Protein AF-A0A4R2PU86-F1 (afdb_monomer)

Secondary structure (DSSP, 8-state):
----------PPP--TT----SS-TTS-TTTS-----TTT-TTTEEEEEEPP-SS-------GGGEEEEEE-SS-EEEEETTS-EEEEE---TTS-EEEE--SSTTHHHHHHHHHHHHHHHHS---PPPSS-HHHHHHHHHHHHHHHHHHTT--HHHHHHHHH-HHHHHTS-GGG-HHHHHHHHHHHHHHHIIIIIHHHHHTT-------

Foldseek 3Di:
DDDDDDDDPDDDDDDPDDPPQVWDPPDDPLLTPHDDDCVLQLLQEWEKEFDPPPVDDAFFQDPQQFDDWDDPPQKIWTQGNLRRIYIYPPPDRGGGMDTDQDPDPLRVSNVNSVVQVCCCRPVVDRDDDLDDPVLVVLLVLLQVLQVCVVVVDDLLNSLCVVPNNVVCVPDDVVPDPSSVVSVVSPVVNVCCVPPQVSCVSSSHRSDPPD

pLDDT: mean 84.49, std 18.79, range [25.47, 98.31]

Radius of gyration: 22.15 Å; Cα contacts (8 Å, |Δi|>4): 254; chains: 1; bounding box: 46×65×61 Å

Structure (mmCIF, N/CA/C/O backbone):
data_AF-A0A4R2PU86-F1
#
_entry.id   AF-A0A4R2PU86-F1
#
loop_
_atom_site.group_PDB
_atom_site.id
_atom_site.type_symbol
_atom_site.label_atom_id
_atom_site.label_alt_id
_atom_site.label_comp_id
_atom_site.label_asym_id
_atom_site.label_entity_id
_atom_si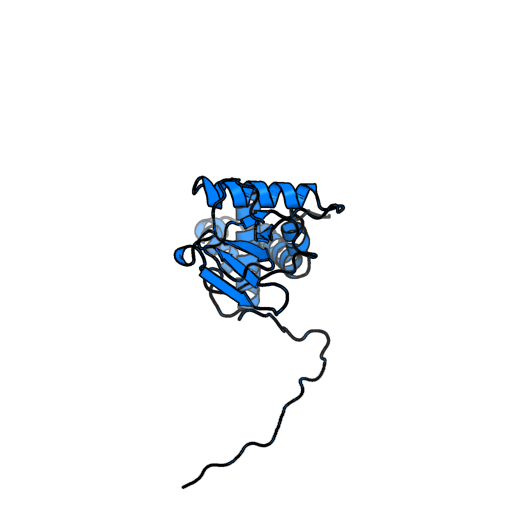te.label_seq_id
_atom_site.pdbx_PDB_ins_code
_atom_site.Cartn_x
_atom_site.Cartn_y
_atom_site.Cartn_z
_atom_site.occupancy
_atom_site.B_iso_or_equiv
_atom_site.auth_seq_id
_atom_site.auth_comp_id
_atom_site.auth_asym_id
_atom_site.auth_atom_id
_atom_site.pdbx_PDB_model_num
ATOM 1 N N . MET A 1 1 ? -4.286 -53.695 -4.024 1.00 26.39 1 MET A N 1
ATOM 2 C CA . MET A 1 1 ? -3.624 -52.405 -3.742 1.00 26.39 1 MET A CA 1
ATOM 3 C C . MET A 1 1 ? -3.764 -51.548 -5.002 1.00 26.39 1 MET A C 1
ATOM 5 O O . MET A 1 1 ? -3.347 -52.026 -6.050 1.00 26.39 1 MET A O 1
ATOM 9 N N . PRO A 1 2 ? -4.502 -50.423 -4.945 1.00 38.72 2 PRO A N 1
ATOM 10 C CA . PRO A 1 2 ? -4.926 -49.594 -6.095 1.00 38.72 2 PRO A CA 1
ATOM 11 C C . PRO A 1 2 ? -3.861 -48.471 -6.343 1.00 38.72 2 PRO A C 1
ATOM 13 O O . PRO A 1 2 ? -2.814 -48.600 -5.704 1.00 38.72 2 PRO A O 1
ATOM 16 N N . PRO A 1 3 ? -3.998 -47.413 -7.199 1.00 39.19 3 PRO A N 1
ATOM 17 C CA . PRO A 1 3 ? -5.175 -46.556 -7.476 1.00 39.19 3 PRO A CA 1
ATOM 18 C C . PRO A 1 3 ? -5.509 -46.344 -8.977 1.00 39.19 3 PRO A C 1
ATOM 20 O O . PRO A 1 3 ? -4.653 -46.375 -9.851 1.00 39.19 3 PRO A O 1
ATOM 23 N N . PHE A 1 4 ? -6.793 -46.301 -9.350 1.00 25.47 4 PHE A N 1
ATOM 24 C CA . PHE A 1 4 ? -7.668 -45.110 -9.405 1.00 25.47 4 PHE A CA 1
ATOM 25 C C . PHE A 1 4 ? -7.142 -43.967 -10.292 1.00 25.47 4 PHE A C 1
ATOM 27 O O . PHE A 1 4 ? -6.313 -43.164 -9.880 1.00 25.47 4 PHE A O 1
ATOM 34 N N . ARG A 1 5 ? -7.715 -43.859 -11.501 1.00 31.03 5 ARG A N 1
ATOM 35 C CA . ARG A 1 5 ? -7.711 -42.643 -12.327 1.00 31.03 5 ARG A CA 1
ATOM 36 C C . ARG A 1 5 ? -8.907 -41.767 -11.927 1.00 31.03 5 ARG A C 1
ATOM 38 O O . ARG A 1 5 ? -10.031 -42.262 -12.017 1.00 31.03 5 ARG A O 1
ATOM 45 N N . PRO A 1 6 ? -8.728 -40.487 -11.564 1.00 30.39 6 PRO A N 1
ATOM 46 C CA . PRO A 1 6 ? -9.837 -39.554 -11.502 1.00 30.39 6 PRO A CA 1
ATOM 47 C C . PRO A 1 6 ? -10.090 -38.961 -12.892 1.00 30.39 6 PRO A C 1
ATOM 49 O O . PRO A 1 6 ? -9.309 -38.172 -13.418 1.00 30.39 6 PRO A O 1
ATOM 52 N N . CYS A 1 7 ? -11.220 -39.351 -13.474 1.00 25.69 7 CYS A N 1
ATOM 53 C CA . CYS A 1 7 ? -11.964 -38.516 -14.402 1.00 25.69 7 CYS A CA 1
ATOM 54 C C . CYS A 1 7 ? -12.736 -37.495 -13.559 1.00 25.69 7 CYS A C 1
ATOM 56 O O . CYS A 1 7 ? -13.499 -37.915 -12.696 1.00 25.69 7 CYS A O 1
ATOM 58 N N . CYS A 1 8 ? -12.491 -36.200 -13.774 1.00 26.38 8 CYS A N 1
ATOM 59 C CA . CYS A 1 8 ? -13.4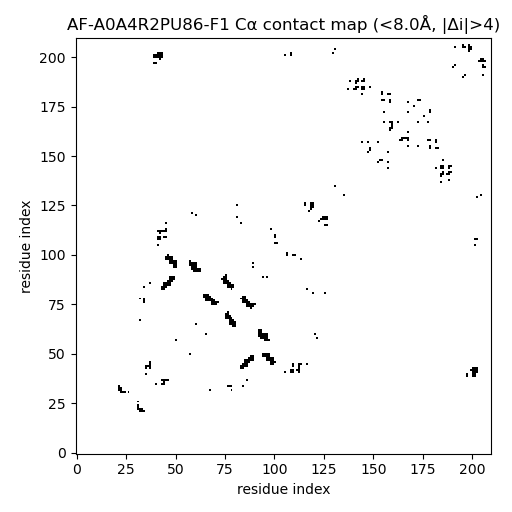38 -35.086 -13.618 1.00 26.38 8 CYS A CA 1
ATOM 60 C C . CYS A 1 8 ? -12.669 -33.766 -13.768 1.00 26.38 8 CYS A C 1
ATOM 62 O O . CYS A 1 8 ? -12.147 -33.213 -12.804 1.00 26.38 8 CYS A O 1
ATOM 64 N N . VAL A 1 9 ? -12.617 -33.244 -14.995 1.00 36.03 9 VAL A N 1
ATOM 65 C CA . VAL A 1 9 ? -12.294 -31.834 -15.236 1.00 36.03 9 VAL A CA 1
ATOM 66 C C . VAL A 1 9 ? -13.474 -31.020 -14.708 1.00 36.03 9 VAL A C 1
ATOM 68 O O . VAL A 1 9 ? -14.500 -30.879 -15.375 1.00 36.03 9 VAL A O 1
ATOM 71 N N . ALA A 1 10 ? -13.364 -30.529 -13.476 1.00 30.92 10 ALA A N 1
ATOM 72 C CA . ALA A 1 10 ? -14.328 -29.595 -12.922 1.00 30.92 10 ALA A CA 1
ATOM 73 C C . ALA A 1 10 ? -14.143 -28.235 -13.612 1.00 30.92 10 ALA A C 1
ATOM 75 O O . ALA A 1 10 ? -13.219 -27.487 -13.309 1.00 30.92 10 ALA A O 1
ATOM 76 N N . ARG A 1 11 ? -15.028 -27.908 -14.560 1.00 34.09 11 ARG A N 1
ATOM 77 C CA . ARG A 1 11 ? -15.235 -26.517 -14.986 1.00 34.09 11 ARG A CA 1
ATOM 78 C C . ARG A 1 11 ? -15.792 -25.735 -13.790 1.00 34.09 11 ARG A C 1
ATOM 80 O O . ARG A 1 11 ? -16.859 -26.120 -13.300 1.00 34.09 11 ARG A O 1
ATOM 87 N N . PRO A 1 12 ? -15.167 -24.634 -13.340 1.00 33.38 12 PRO A N 1
ATOM 88 C CA . PRO A 1 12 ? -15.784 -23.803 -12.325 1.00 33.38 12 PRO A CA 1
ATOM 89 C C . PRO A 1 12 ? -17.014 -23.105 -12.915 1.00 33.38 12 PRO A C 1
ATOM 91 O O . PRO A 1 12 ? -16.965 -22.454 -13.962 1.00 33.38 12 PRO A O 1
ATOM 94 N N . ARG A 1 13 ? -18.149 -23.283 -12.235 1.00 32.84 13 ARG A N 1
ATOM 95 C CA . ARG A 1 13 ? -19.388 -22.543 -12.480 1.00 32.84 13 ARG A CA 1
ATOM 96 C C . ARG A 1 13 ? -19.152 -21.067 -12.160 1.00 32.84 13 ARG A C 1
ATOM 98 O O . ARG A 1 13 ? -18.666 -20.742 -11.083 1.00 32.84 13 ARG A O 1
ATOM 105 N N . ARG A 1 14 ? -19.566 -20.182 -13.072 1.00 35.69 14 ARG A N 1
ATOM 106 C CA . ARG A 1 14 ? -19.619 -18.732 -12.841 1.00 35.69 14 ARG A CA 1
ATOM 107 C C . ARG A 1 14 ? -20.603 -18.426 -11.712 1.00 35.69 14 ARG A C 1
ATOM 109 O O . ARG A 1 14 ? -21.809 -18.381 -11.937 1.00 35.69 14 ARG A O 1
ATOM 116 N N . VAL A 1 15 ? -20.076 -18.191 -10.518 1.00 31.48 15 VAL A N 1
ATOM 117 C CA . VAL A 1 15 ? -20.763 -17.454 -9.459 1.00 31.48 15 VAL A CA 1
ATOM 118 C C . VAL A 1 15 ? -20.226 -16.028 -9.525 1.00 31.48 15 VAL A C 1
ATOM 120 O O . VAL A 1 15 ? -19.030 -15.800 -9.360 1.00 31.48 15 VAL A O 1
ATOM 123 N N . LEU A 1 16 ? -21.099 -15.062 -9.818 1.00 39.09 16 LEU A N 1
ATOM 124 C CA . LEU A 1 16 ? -20.804 -13.644 -9.617 1.00 39.09 16 LEU A CA 1
ATOM 125 C C . LEU A 1 16 ? -20.488 -13.451 -8.126 1.00 39.09 16 LEU A C 1
ATOM 127 O O . LEU A 1 16 ? -21.395 -13.497 -7.300 1.00 39.09 16 LEU A O 1
ATOM 131 N N . GLY A 1 17 ? -19.201 -13.310 -7.794 1.00 38.22 17 GLY A N 1
ATOM 132 C CA . GLY A 1 17 ? -18.707 -13.219 -6.415 1.00 38.22 17 GLY A CA 1
ATOM 133 C C . GLY A 1 17 ? -17.806 -14.370 -5.944 1.00 38.22 17 GLY A C 1
ATOM 134 O O . GLY A 1 17 ? -17.640 -14.530 -4.740 1.00 38.22 17 GLY A O 1
ATOM 135 N N . GLY A 1 18 ? -17.235 -15.175 -6.848 1.00 31.81 18 GLY A N 1
ATOM 136 C CA . GLY A 1 18 ? -16.141 -16.096 -6.518 1.00 31.81 18 GLY A CA 1
ATOM 137 C C . GLY A 1 18 ? -14.810 -15.350 -6.405 1.00 31.81 18 GLY A C 1
ATOM 138 O O . GLY A 1 18 ? -14.414 -14.652 -7.335 1.00 31.81 18 GLY A O 1
ATOM 139 N N . CYS A 1 19 ? -14.148 -15.462 -5.256 1.00 40.28 19 CYS A N 1
ATOM 140 C CA . CYS A 1 19 ? -12.813 -14.935 -4.997 1.00 40.28 19 CYS A CA 1
ATOM 141 C C . CYS A 1 19 ? -11.750 -15.660 -5.839 1.00 40.28 19 CYS A C 1
ATOM 143 O O . CYS A 1 19 ? -10.979 -16.448 -5.304 1.00 40.28 19 CYS A O 1
ATOM 145 N N . ASP A 1 20 ? -11.673 -15.368 -7.135 1.00 40.38 20 ASP A N 1
ATOM 146 C CA . ASP A 1 20 ? -10.484 -15.667 -7.934 1.00 40.38 20 ASP A CA 1
ATOM 147 C C . ASP A 1 20 ? -9.448 -14.567 -7.652 1.00 40.38 20 ASP A C 1
ATOM 149 O O . ASP A 1 20 ? -9.150 -13.724 -8.500 1.00 40.38 20 ASP A O 1
ATOM 153 N N . PHE A 1 21 ? -8.958 -14.499 -6.408 1.00 50.69 21 PHE A N 1
ATOM 154 C CA . PHE A 1 21 ? -7.768 -13.703 -6.140 1.00 50.69 21 PHE A CA 1
ATOM 155 C C . PHE A 1 21 ? -6.578 -14.476 -6.712 1.00 50.69 21 PHE A C 1
ATOM 157 O O . PHE A 1 21 ? -6.385 -15.635 -6.348 1.00 50.69 21 PHE A O 1
ATOM 164 N N . PRO A 1 22 ? -5.759 -13.865 -7.582 1.00 65.75 22 PRO A N 1
ATOM 165 C CA . PRO A 1 22 ? -4.546 -14.510 -8.080 1.00 65.75 22 PRO A CA 1
ATOM 166 C C . PRO A 1 22 ? -3.517 -14.784 -6.964 1.00 65.75 22 PRO A C 1
ATOM 168 O O . PRO A 1 22 ? -2.553 -15.505 -7.199 1.00 65.75 22 PRO A O 1
ATOM 171 N N . ALA A 1 23 ? -3.728 -14.239 -5.759 1.00 76.94 23 ALA A N 1
ATOM 172 C CA . ALA A 1 23 ? -2.911 -14.449 -4.570 1.00 76.94 23 ALA A CA 1
ATOM 173 C C . ALA A 1 23 ? -3.748 -15.042 -3.424 1.00 76.94 23 ALA A C 1
ATOM 175 O O . ALA A 1 23 ? -4.894 -14.638 -3.220 1.00 76.94 23 ALA A O 1
ATOM 176 N N . ASP A 1 24 ? -3.158 -15.966 -2.661 1.00 82.25 24 ASP A N 1
ATOM 177 C CA . ASP A 1 24 ? -3.782 -16.559 -1.475 1.00 82.25 24 ASP A CA 1
ATOM 178 C C . ASP A 1 24 ? -3.939 -15.500 -0.362 1.00 82.25 24 ASP A C 1
ATOM 180 O O . ASP A 1 24 ? -2.932 -14.991 0.140 1.00 82.25 24 ASP A O 1
ATOM 184 N N . PRO A 1 25 ? -5.176 -15.153 0.052 1.00 81.31 25 PRO A N 1
ATOM 185 C CA . PRO A 1 25 ? -5.409 -14.168 1.106 1.00 81.31 25 PRO A CA 1
ATOM 186 C C . PRO A 1 25 ? -4.997 -14.658 2.504 1.00 81.31 25 PRO A C 1
ATOM 188 O O . PRO A 1 25 ? -4.982 -13.858 3.437 1.00 81.31 25 PRO A O 1
ATOM 191 N N . GLY A 1 26 ? -4.697 -15.950 2.671 1.00 83.38 26 GLY A N 1
ATOM 192 C CA . GLY A 1 26 ? -4.162 -16.517 3.908 1.00 83.38 26 GLY A CA 1
ATOM 193 C C . GLY A 1 26 ? -2.674 -16.232 4.126 1.00 83.38 26 GLY A C 1
ATOM 194 O O . GLY A 1 26 ? -2.184 -16.415 5.241 1.00 83.38 26 GLY A O 1
ATOM 195 N N . LEU A 1 27 ? -1.954 -15.772 3.097 1.00 85.75 27 LEU A N 1
ATOM 196 C CA . LEU A 1 27 ? -0.543 -15.420 3.215 1.00 85.75 27 LEU A CA 1
ATOM 197 C C . LEU A 1 27 ? -0.359 -14.035 3.854 1.00 85.75 27 LEU A C 1
ATOM 199 O O . LEU A 1 27 ? -1.142 -13.114 3.595 1.00 85.75 27 LEU A O 1
ATOM 203 N N . PRO A 1 28 ? 0.707 -13.837 4.651 1.00 82.94 28 PRO A N 1
ATOM 204 C CA . PRO A 1 28 ? 1.106 -12.507 5.083 1.00 82.94 28 PRO A CA 1
ATOM 205 C C . PRO A 1 28 ? 1.314 -11.577 3.883 1.00 82.94 28 PRO A C 1
ATOM 207 O O . PRO A 1 28 ? 1.878 -11.969 2.865 1.00 82.94 28 PRO A O 1
ATOM 210 N N . ALA A 1 29 ? 0.909 -10.313 4.023 1.00 79.94 29 ALA A N 1
ATOM 211 C CA . ALA A 1 29 ? 1.010 -9.327 2.944 1.00 79.94 29 ALA A CA 1
ATOM 212 C C . ALA A 1 29 ? 2.408 -9.194 2.289 1.00 79.94 29 ALA A C 1
ATOM 214 O O . ALA A 1 29 ? 2.440 -8.952 1.085 1.00 79.94 29 ALA A O 1
ATOM 215 N N . PRO A 1 30 ? 3.547 -9.330 3.008 1.00 76.62 30 PRO A N 1
ATOM 216 C CA . PRO A 1 30 ? 4.873 -9.304 2.382 1.00 76.62 30 PRO A CA 1
ATOM 217 C C . PRO A 1 30 ? 5.175 -10.493 1.462 1.00 76.62 30 PRO A C 1
ATOM 219 O O . PRO A 1 30 ? 5.998 -10.342 0.562 1.00 76.62 30 PRO A O 1
ATOM 222 N N . ASP A 1 31 ? 4.518 -11.632 1.697 1.00 82.56 31 ASP A N 1
ATOM 223 C CA . ASP A 1 31 ? 4.779 -12.912 1.028 1.00 82.56 31 ASP A CA 1
ATOM 224 C C . ASP A 1 31 ? 3.721 -13.239 -0.039 1.00 82.56 31 ASP A C 1
ATOM 226 O O . ASP A 1 31 ? 3.902 -14.138 -0.861 1.00 82.56 31 ASP A O 1
ATOM 230 N N . ALA A 1 32 ? 2.587 -12.533 -0.013 1.00 85.75 32 ALA A N 1
ATOM 231 C CA . ALA A 1 32 ? 1.502 -12.715 -0.962 1.00 85.75 32 ALA A CA 1
ATOM 232 C C . ALA A 1 32 ? 1.872 -12.100 -2.331 1.00 85.75 32 ALA A C 1
ATOM 234 O O . ALA A 1 32 ? 2.052 -10.880 -2.416 1.00 85.75 32 ALA A O 1
ATOM 235 N N . PRO A 1 33 ? 1.912 -12.887 -3.426 1.00 86.75 33 PRO A N 1
ATOM 236 C CA . PRO A 1 33 ? 2.283 -12.399 -4.756 1.00 86.75 33 PRO A CA 1
ATOM 237 C C . PRO A 1 33 ? 1.125 -11.623 -5.409 1.00 86.75 33 PRO A C 1
ATOM 239 O O . PRO A 1 33 ? 0.421 -12.121 -6.290 1.00 86.75 33 PRO A O 1
ATOM 242 N N . VAL A 1 34 ? 0.882 -10.396 -4.945 1.00 88.25 34 VAL A N 1
ATOM 243 C CA . VAL A 1 34 ? -0.237 -9.554 -5.393 1.00 88.25 34 VAL A CA 1
ATOM 244 C C . VAL A 1 34 ? 0.183 -8.667 -6.564 1.00 88.25 34 VAL A C 1
ATOM 246 O O . VAL A 1 34 ? 0.931 -7.703 -6.401 1.00 88.25 34 VAL A O 1
ATOM 249 N N . PHE A 1 35 ? -0.393 -8.936 -7.734 1.00 90.69 35 PHE A N 1
ATOM 250 C CA . PHE A 1 35 ? -0.222 -8.130 -8.942 1.00 90.69 35 PHE A CA 1
ATOM 251 C C . PHE A 1 35 ? -1.512 -7.395 -9.314 1.00 90.69 35 PHE A C 1
ATOM 253 O O . PHE A 1 35 ? -2.618 -7.889 -9.087 1.00 90.69 35 PHE A O 1
ATOM 260 N N . TRP A 1 36 ? -1.373 -6.208 -9.911 1.00 91.75 36 TRP A N 1
ATOM 261 C CA . TRP A 1 36 ? -2.500 -5.378 -10.340 1.00 91.75 36 TRP A CA 1
ATOM 262 C C . TRP A 1 36 ? -2.493 -5.154 -11.848 1.00 91.75 36 TRP A C 1
ATOM 264 O O . TRP A 1 36 ? -1.443 -4.991 -12.464 1.00 91.75 36 TRP A O 1
ATOM 274 N N . ASN A 1 37 ? -3.686 -5.060 -12.438 1.00 91.38 37 ASN A N 1
ATOM 275 C CA . ASN A 1 37 ? -3.831 -4.640 -13.828 1.00 91.38 37 ASN A CA 1
ATOM 276 C C . ASN A 1 37 ? -3.370 -3.168 -13.983 1.00 91.38 37 ASN A C 1
ATOM 278 O O . ASN A 1 37 ? -3.927 -2.300 -13.299 1.00 91.38 37 ASN A O 1
ATOM 282 N N . PRO A 1 38 ? -2.431 -2.840 -14.898 1.00 92.62 38 PRO A N 1
ATOM 283 C CA . PRO A 1 38 ? -1.927 -1.474 -15.079 1.00 92.62 38 PRO A CA 1
ATOM 284 C C . PRO A 1 38 ? -2.995 -0.455 -15.512 1.00 92.62 38 PRO A C 1
ATOM 286 O O . PRO A 1 38 ? -2.797 0.756 -15.363 1.00 92.62 38 PRO A O 1
ATOM 289 N N . ALA A 1 39 ? -4.123 -0.920 -16.059 1.00 91.44 39 ALA A N 1
ATOM 290 C CA . ALA A 1 39 ? -5.272 -0.082 -16.392 1.00 91.44 39 ALA A CA 1
ATOM 291 C C . ALA A 1 39 ? -6.056 0.371 -15.146 1.00 91.44 39 ALA A C 1
ATOM 293 O O . ALA A 1 39 ? -6.568 1.489 -15.117 1.00 91.44 39 ALA A O 1
ATOM 294 N N . GLU A 1 40 ? -6.110 -0.470 -14.110 1.00 92.38 40 GLU A N 1
ATOM 295 C CA . GLU A 1 40 ? -6.857 -0.224 -12.868 1.00 92.38 40 GLU A CA 1
ATOM 296 C C . GLU A 1 40 ? -5.983 0.381 -11.759 1.00 92.38 40 GLU A C 1
ATOM 298 O O . GLU A 1 40 ? -6.502 0.969 -10.809 1.00 92.38 40 GLU A O 1
ATOM 303 N N . ALA A 1 41 ? -4.656 0.255 -11.876 1.00 94.94 41 ALA A N 1
ATOM 304 C CA . ALA A 1 41 ? -3.699 0.680 -10.859 1.00 94.94 41 ALA A CA 1
ATOM 305 C C . ALA A 1 41 ? -2.604 1.631 -11.380 1.00 94.94 41 ALA A C 1
ATOM 307 O O . ALA A 1 41 ? -1.412 1.350 -11.225 1.00 94.94 41 ALA A O 1
ATOM 308 N N . PRO A 1 42 ? -2.978 2.781 -11.974 1.00 95.12 42 PRO A N 1
ATOM 309 C CA . PRO A 1 42 ? -2.029 3.685 -12.619 1.00 95.12 42 PRO A CA 1
ATOM 310 C C . PRO A 1 42 ? -1.017 4.336 -11.666 1.00 95.12 42 PRO A C 1
ATOM 312 O O . PRO A 1 42 ? 0.027 4.777 -12.130 1.00 95.12 42 PRO A O 1
ATOM 315 N N . ALA A 1 43 ? -1.298 4.412 -10.361 1.00 94.12 43 ALA A N 1
ATOM 316 C CA . ALA A 1 43 ? -0.365 4.959 -9.372 1.00 94.12 43 ALA A CA 1
ATOM 317 C C . ALA A 1 43 ? 0.489 3.893 -8.666 1.00 94.12 43 ALA A C 1
ATOM 319 O O . ALA A 1 43 ? 1.362 4.247 -7.867 1.00 94.12 43 ALA A O 1
ATOM 320 N N . ALA A 1 44 ? 0.210 2.609 -8.908 1.00 92.75 44 ALA A N 1
ATOM 321 C CA . ALA A 1 44 ? 0.876 1.498 -8.232 1.00 92.75 44 ALA A CA 1
ATOM 322 C C . ALA A 1 44 ? 1.746 0.661 -9.175 1.00 92.75 44 ALA A C 1
ATOM 324 O O . ALA A 1 44 ? 2.791 0.190 -8.742 1.00 92.75 44 ALA A O 1
ATOM 325 N N . VAL A 1 45 ? 1.334 0.489 -10.438 1.00 95.25 45 VAL A N 1
ATOM 326 C CA . VAL A 1 45 ? 2.061 -0.324 -11.422 1.00 95.25 45 VAL A CA 1
ATOM 327 C C . VAL A 1 45 ? 2.747 0.571 -12.441 1.00 95.25 45 VAL A C 1
ATOM 329 O O . VAL A 1 45 ? 2.096 1.370 -13.119 1.00 95.25 45 VAL A O 1
ATOM 332 N N . VAL A 1 46 ? 4.061 0.408 -12.566 1.00 96.19 46 VAL A N 1
ATOM 333 C CA . VAL A 1 46 ? 4.885 1.127 -13.538 1.00 96.19 46 VAL A CA 1
ATOM 334 C C . VAL A 1 46 ? 5.131 0.238 -14.750 1.00 96.19 46 VAL A C 1
ATOM 336 O O . VAL A 1 46 ? 5.514 -0.922 -14.617 1.00 96.19 46 VAL A O 1
ATOM 339 N N . LEU A 1 47 ? 4.892 0.776 -15.945 1.00 96.12 47 LEU A N 1
ATOM 340 C CA . LEU A 1 47 ? 5.137 0.037 -17.177 1.00 96.12 47 LEU A CA 1
ATOM 341 C C . LEU A 1 47 ? 6.601 0.164 -17.593 1.00 96.12 47 LEU A C 1
ATOM 343 O O . LEU A 1 47 ? 7.171 1.256 -17.555 1.00 96.12 47 LEU A O 1
ATOM 347 N N . VAL A 1 48 ? 7.184 -0.950 -18.020 1.00 95.31 48 VAL A N 1
ATOM 348 C CA . VAL A 1 48 ? 8.569 -1.032 -18.493 1.00 95.31 48 VAL A CA 1
ATOM 349 C C 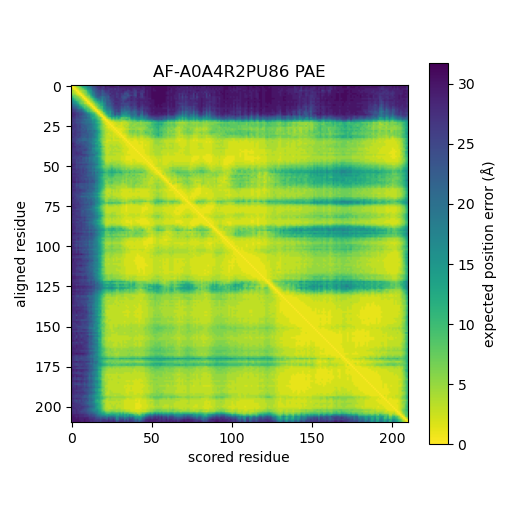. VAL A 1 48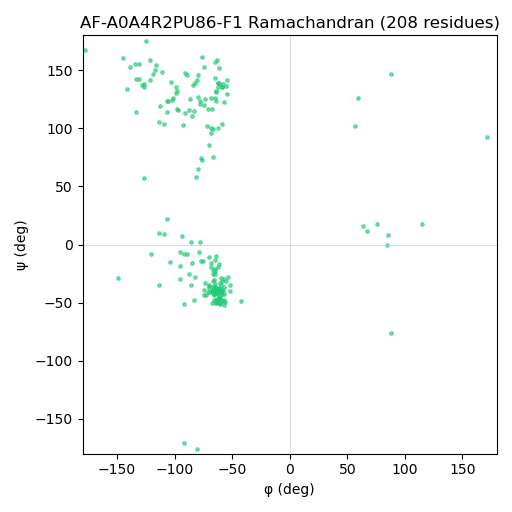 ? 8.644 -1.766 -19.828 1.00 95.31 48 VAL A C 1
ATOM 351 O O . VAL A 1 48 ? 7.778 -2.576 -20.162 1.00 95.31 48 VAL A O 1
ATOM 354 N N . ALA A 1 49 ? 9.686 -1.493 -20.601 1.00 93.50 49 ALA A N 1
ATOM 355 C CA . ALA A 1 49 ? 10.017 -2.246 -21.804 1.00 93.50 49 ALA A CA 1
ATOM 356 C C . ALA A 1 49 ? 11.52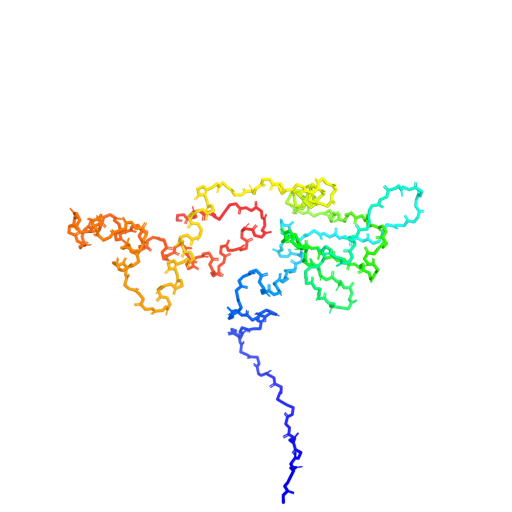7 -2.352 -21.977 1.00 93.50 49 ALA A C 1
ATOM 358 O O . ALA A 1 49 ? 12.275 -1.553 -21.413 1.00 93.50 49 ALA A O 1
ATOM 359 N N . ALA A 1 50 ? 11.949 -3.328 -22.781 1.00 90.94 50 ALA A N 1
ATOM 360 C CA . ALA A 1 50 ? 13.316 -3.395 -23.274 1.00 90.94 50 ALA A CA 1
ATOM 361 C C . ALA A 1 50 ? 13.673 -2.074 -23.965 1.00 90.94 50 ALA A C 1
ATOM 363 O O . ALA A 1 50 ? 12.917 -1.591 -24.816 1.00 90.94 50 ALA A O 1
ATOM 364 N N . LEU A 1 51 ? 14.808 -1.493 -23.597 1.00 91.31 51 LEU A N 1
ATOM 365 C CA . LEU A 1 51 ? 15.330 -0.327 -24.284 1.00 91.31 51 LEU A CA 1
ATOM 366 C C . LEU A 1 51 ? 16.020 -0.801 -25.575 1.00 91.31 51 LEU A C 1
ATOM 368 O O . LEU A 1 51 ? 16.871 -1.689 -25.507 1.00 91.31 51 LEU A O 1
ATOM 372 N N . PRO A 1 52 ? 15.669 -0.255 -26.754 1.00 88.38 52 PRO A N 1
ATOM 373 C CA . PRO A 1 52 ? 16.423 -0.538 -27.968 1.00 88.38 52 PRO A CA 1
ATOM 374 C C . PRO A 1 52 ? 17.860 -0.018 -27.839 1.00 88.38 52 PRO A C 1
ATOM 376 O O . PRO A 1 52 ? 18.127 0.892 -27.053 1.00 88.38 52 PRO A O 1
ATOM 379 N N . ASP A 1 53 ? 18.779 -0.561 -28.639 1.00 87.50 53 ASP A N 1
ATOM 380 C CA . ASP A 1 53 ? 20.146 -0.045 -28.684 1.00 87.50 53 ASP A CA 1
ATOM 381 C C . ASP A 1 53 ? 20.163 1.350 -29.320 1.00 87.50 53 ASP A C 1
ATOM 383 O O . ASP A 1 53 ? 20.072 1.523 -30.537 1.00 87.50 53 ASP A O 1
ATOM 387 N N . THR A 1 54 ? 20.225 2.360 -28.460 1.00 87.00 54 THR A N 1
ATOM 388 C CA . THR A 1 54 ? 20.336 3.771 -28.835 1.00 87.00 54 THR A CA 1
ATOM 389 C C . THR A 1 54 ? 21.678 4.368 -28.410 1.00 87.00 54 THR A C 1
ATOM 391 O O . THR A 1 54 ? 21.817 5.590 -28.404 1.00 87.00 54 THR A O 1
ATOM 394 N N . GLY A 1 55 ? 22.635 3.546 -27.961 1.00 86.44 55 GLY A N 1
ATOM 395 C CA . GLY A 1 55 ? 23.880 4.008 -27.335 1.00 86.44 55 GLY A CA 1
ATOM 396 C C . GLY A 1 55 ? 23.701 4.702 -25.974 1.00 86.44 55 GLY A C 1
ATOM 397 O O . GLY A 1 55 ? 24.640 5.322 -25.476 1.00 86.44 55 GLY A O 1
ATOM 398 N N . LEU A 1 56 ? 22.509 4.631 -25.369 1.00 86.62 56 LEU A N 1
ATOM 399 C CA . LEU A 1 56 ? 22.266 5.140 -24.018 1.00 86.62 56 LEU A CA 1
ATOM 400 C C . LEU A 1 56 ? 22.755 4.132 -22.978 1.00 86.62 56 LEU A C 1
ATOM 402 O O . LEU A 1 56 ? 22.547 2.930 -23.118 1.00 86.62 56 LEU A O 1
ATOM 406 N N . SER A 1 57 ? 23.343 4.638 -21.895 1.00 85.12 57 SER A N 1
ATOM 407 C CA . SER A 1 57 ? 23.604 3.825 -20.709 1.00 85.12 57 SER A CA 1
ATOM 408 C C . SER A 1 57 ? 22.339 3.775 -19.855 1.00 85.12 57 SER A C 1
ATOM 410 O O . SER A 1 57 ? 21.888 4.805 -19.350 1.00 85.12 57 SER A O 1
ATOM 412 N N . ALA A 1 58 ? 21.752 2.589 -19.725 1.00 85.88 58 ALA A N 1
A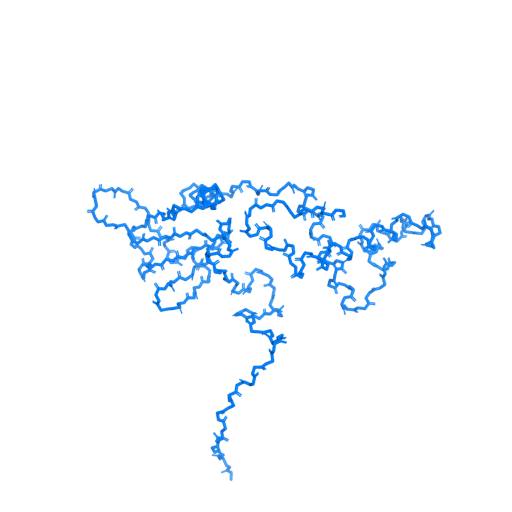TOM 413 C CA . ALA A 1 58 ? 20.573 2.333 -18.909 1.00 85.88 58 ALA A CA 1
ATOM 414 C C . ALA A 1 58 ? 20.772 1.061 -18.081 1.00 85.88 58 ALA A C 1
ATOM 416 O O . ALA A 1 58 ? 21.569 0.191 -18.430 1.00 85.88 58 ALA A O 1
ATOM 417 N N . ILE A 1 59 ? 20.051 0.976 -16.966 1.00 86.88 59 ILE A N 1
ATOM 418 C CA . ILE A 1 59 ? 20.125 -0.160 -16.049 1.00 86.88 59 ILE A CA 1
ATOM 419 C C . ILE A 1 59 ? 19.090 -1.228 -16.415 1.00 86.88 59 ILE A C 1
ATOM 421 O O . ILE A 1 59 ? 17.996 -0.914 -16.892 1.00 86.88 59 ILE A O 1
ATOM 425 N N . GLY A 1 60 ? 19.442 -2.488 -16.168 1.00 87.06 60 GLY A N 1
ATOM 426 C CA . GLY A 1 60 ? 18.482 -3.584 -16.069 1.00 87.06 60 GLY A CA 1
ATOM 427 C C . GLY A 1 60 ? 17.815 -3.624 -14.691 1.00 87.06 60 GLY A C 1
ATOM 428 O O . GLY A 1 60 ? 18.040 -2.760 -13.837 1.00 87.06 60 GLY A O 1
ATOM 429 N N . LEU A 1 61 ? 16.984 -4.640 -14.468 1.00 85.38 61 LEU A N 1
ATOM 430 C CA . LEU A 1 61 ? 16.336 -4.873 -13.175 1.00 85.38 61 LEU A CA 1
ATOM 431 C C . LEU A 1 61 ? 17.181 -5.717 -12.227 1.00 85.38 61 LEU A C 1
ATOM 433 O O . LEU A 1 61 ? 17.006 -5.556 -11.025 1.00 85.38 61 LEU A O 1
ATOM 437 N N . SER A 1 62 ? 18.078 -6.549 -12.759 1.00 85.62 62 SER A N 1
ATOM 438 C CA . SER A 1 62 ? 18.842 -7.579 -12.043 1.00 85.62 62 SER A CA 1
ATOM 439 C C . SER A 1 62 ? 17.938 -8.626 -11.344 1.00 85.62 62 SER A C 1
ATOM 441 O O . SER A 1 62 ? 17.046 -8.272 -10.565 1.00 85.62 62 SER A O 1
ATOM 443 N N . PRO A 1 63 ? 18.118 -9.939 -11.589 1.00 86.12 63 PRO A N 1
ATOM 444 C CA . PRO A 1 63 ? 17.250 -10.982 -11.026 1.00 86.12 63 PRO A CA 1
ATOM 445 C C . PRO A 1 63 ? 17.158 -11.001 -9.492 1.00 86.12 63 PRO A C 1
ATOM 447 O O . PRO A 1 63 ? 16.127 -11.376 -8.942 1.00 86.12 63 PRO A O 1
ATOM 450 N N . ASP A 1 64 ? 18.212 -10.579 -8.799 1.00 88.56 64 ASP A N 1
ATOM 451 C CA . ASP A 1 64 ? 18.325 -10.524 -7.336 1.00 88.56 64 ASP A CA 1
ATOM 452 C C . ASP A 1 64 ? 17.419 -9.470 -6.681 1.00 88.56 64 ASP A C 1
ATOM 454 O O . ASP A 1 64 ? 17.124 -9.555 -5.489 1.00 88.56 64 ASP A O 1
ATOM 458 N N . ARG A 1 65 ? 16.946 -8.483 -7.447 1.00 88.12 65 ARG A N 1
ATOM 459 C CA . ARG A 1 65 ? 16.037 -7.437 -6.956 1.00 88.12 65 ARG A CA 1
ATOM 460 C C . ARG A 1 65 ? 14.567 -7.825 -7.090 1.00 88.12 65 ARG A C 1
ATOM 462 O O . ARG A 1 65 ? 13.704 -7.081 -6.613 1.00 88.12 65 ARG A O 1
ATOM 469 N N . ILE A 1 66 ? 14.274 -8.942 -7.754 1.00 90.81 66 ILE A N 1
ATOM 470 C CA . ILE A 1 66 ? 12.922 -9.402 -8.068 1.00 90.81 66 ILE A CA 1
ATOM 471 C C . ILE A 1 66 ? 12.484 -10.420 -7.016 1.00 90.81 66 ILE A C 1
ATOM 473 O O . ILE A 1 66 ? 13.030 -11.516 -6.932 1.00 90.81 66 ILE A O 1
ATOM 477 N N . ARG A 1 67 ? 11.447 -10.073 -6.250 1.00 91.12 67 ARG A N 1
ATOM 478 C CA . ARG A 1 67 ? 10.859 -10.958 -5.239 1.00 91.12 67 ARG A CA 1
ATOM 479 C C . ARG A 1 67 ? 9.863 -11.940 -5.840 1.00 91.12 67 ARG A C 1
ATOM 481 O O . ARG A 1 67 ? 9.893 -13.131 -5.549 1.00 91.12 67 ARG A O 1
ATOM 488 N N . HIS A 1 68 ? 8.951 -11.429 -6.666 1.00 90.38 68 HIS A N 1
ATOM 489 C CA . HIS A 1 68 ? 7.919 -12.237 -7.308 1.00 90.38 68 HIS A CA 1
ATOM 490 C C . HIS A 1 68 ? 7.807 -11.899 -8.791 1.00 90.38 68 HIS A C 1
ATOM 492 O O . HIS A 1 68 ? 7.852 -10.730 -9.179 1.00 90.38 68 HIS A O 1
ATOM 498 N N . THR A 1 69 ? 7.568 -12.935 -9.593 1.00 91.25 69 THR A N 1
ATOM 499 C CA . THR A 1 69 ? 7.356 -12.847 -11.039 1.00 91.25 69 THR A CA 1
ATOM 500 C C . THR A 1 69 ? 6.073 -13.572 -11.408 1.00 91.25 69 THR A C 1
ATOM 502 O O . THR A 1 69 ? 5.818 -14.678 -10.930 1.00 91.25 69 THR A O 1
ATOM 505 N N . HIS A 1 70 ? 5.281 -12.973 -12.290 1.00 90.25 70 HIS A N 1
ATOM 506 C CA . HIS A 1 70 ? 4.117 -13.608 -12.890 1.00 90.25 70 HIS A CA 1
ATOM 507 C C . HIS A 1 70 ? 4.108 -13.369 -14.401 1.00 90.25 70 HIS A C 1
ATOM 509 O O . HIS A 1 70 ? 3.966 -12.235 -14.859 1.00 90.25 70 HIS A O 1
ATOM 515 N N . ASP A 1 71 ? 4.266 -14.448 -15.168 1.00 89.94 71 ASP A N 1
ATOM 516 C CA . ASP A 1 71 ? 4.187 -14.427 -16.628 1.00 89.94 71 ASP A CA 1
ATOM 517 C C . ASP A 1 71 ? 2.728 -14.622 -17.069 1.00 89.94 71 ASP A C 1
ATOM 519 O O . ASP A 1 71 ? 2.121 -15.666 -16.816 1.00 89.94 71 ASP A O 1
ATOM 523 N N . ALA A 1 72 ? 2.166 -13.597 -17.710 1.00 86.81 72 ALA A N 1
ATOM 524 C CA . ALA A 1 72 ? 0.821 -13.598 -18.275 1.00 86.81 72 ALA A CA 1
ATOM 525 C C . ALA A 1 72 ? 0.834 -13.683 -19.818 1.00 86.81 72 ALA A C 1
ATOM 527 O O . ALA A 1 72 ? -0.132 -13.288 -20.473 1.00 86.81 72 ALA A O 1
ATOM 528 N N . GLY A 1 73 ? 1.926 -14.176 -20.411 1.00 85.62 73 GLY A N 1
ATOM 529 C CA . GLY A 1 73 ? 2.128 -14.345 -21.851 1.00 85.62 73 GLY A CA 1
ATOM 530 C C . GLY A 1 73 ? 2.704 -13.095 -22.513 1.00 85.62 73 GLY A C 1
ATOM 531 O O . GLY A 1 73 ? 3.892 -13.047 -22.850 1.00 85.62 73 GLY A O 1
ATOM 532 N N . ASP A 1 74 ? 1.854 -12.084 -22.704 1.00 85.50 74 ASP A N 1
ATOM 533 C CA . ASP A 1 74 ? 2.232 -10.826 -23.368 1.00 85.50 74 ASP A CA 1
ATOM 534 C C . ASP A 1 74 ? 2.936 -9.850 -22.417 1.00 85.50 74 ASP A C 1
ATOM 536 O O . ASP A 1 74 ? 3.746 -9.024 -22.839 1.00 85.50 74 ASP A O 1
ATOM 540 N N . LEU A 1 75 ? 2.628 -9.950 -21.123 1.00 88.69 75 LEU A N 1
ATOM 541 C CA . LEU A 1 75 ? 3.200 -9.124 -20.070 1.00 88.69 75 LEU A CA 1
ATOM 542 C C . LEU A 1 75 ? 3.781 -10.003 -18.972 1.00 88.69 75 LEU A C 1
ATOM 544 O O . LEU A 1 75 ? 3.150 -10.957 -18.518 1.00 88.69 75 LEU A O 1
ATOM 548 N N . VAL A 1 76 ? 4.952 -9.603 -18.496 1.00 91.75 76 VAL A N 1
ATOM 549 C CA . VAL A 1 76 ? 5.543 -10.105 -17.264 1.00 91.75 76 VAL A CA 1
ATOM 550 C C . VAL A 1 76 ? 5.299 -9.066 -16.178 1.00 91.75 76 VAL A C 1
ATOM 552 O O . VAL A 1 76 ? 5.616 -7.885 -16.346 1.00 91.75 76 VAL A O 1
ATOM 555 N N . PHE A 1 77 ? 4.714 -9.504 -15.070 1.00 93.31 77 PHE A N 1
ATOM 556 C CA . PHE A 1 77 ? 4.534 -8.708 -13.865 1.00 93.31 77 PHE A CA 1
ATOM 557 C C . PHE A 1 77 ? 5.644 -9.031 -12.875 1.00 93.31 77 PHE A C 1
ATOM 559 O O . PHE A 1 77 ? 5.917 -10.200 -12.604 1.00 93.31 77 PHE A O 1
ATOM 566 N N . LEU A 1 78 ? 6.261 -7.993 -12.323 1.00 92.75 78 LEU A N 1
ATOM 567 C CA . LEU A 1 78 ? 7.384 -8.104 -11.402 1.00 92.75 78 LEU A CA 1
ATOM 568 C C . LEU A 1 78 ? 7.074 -7.318 -10.134 1.00 92.75 78 LEU A C 1
ATOM 570 O O . LEU A 1 78 ? 6.612 -6.178 -10.191 1.00 92.75 78 LEU A O 1
ATOM 574 N N . GLN A 1 79 ? 7.356 -7.919 -8.988 1.00 92.00 79 GLN A N 1
ATOM 575 C CA . GLN A 1 79 ? 7.386 -7.235 -7.707 1.00 92.00 79 GLN A CA 1
ATOM 576 C C . GLN A 1 79 ? 8.823 -7.228 -7.214 1.00 92.00 79 GLN A C 1
ATOM 578 O O . GLN A 1 79 ? 9.418 -8.285 -7.009 1.00 92.00 79 GLN A O 1
ATOM 583 N N . LEU A 1 80 ? 9.379 -6.035 -7.032 1.00 90.50 80 LEU A N 1
ATOM 584 C CA . LEU A 1 80 ? 10.724 -5.881 -6.496 1.00 90.50 80 LEU A CA 1
ATOM 585 C C . LEU A 1 80 ? 10.736 -6.107 -4.981 1.00 90.50 80 LEU A C 1
ATOM 587 O O . LEU A 1 80 ? 9.716 -5.943 -4.307 1.00 90.50 80 LEU A O 1
ATOM 591 N N . GLU A 1 81 ? 11.914 -6.373 -4.423 1.00 88.94 81 GLU A N 1
ATOM 592 C CA . GLU A 1 81 ? 12.146 -6.466 -2.972 1.00 88.94 81 GLU A CA 1
ATOM 593 C C . GLU A 1 81 ? 11.661 -5.220 -2.200 1.00 88.94 81 GLU A C 1
ATOM 595 O O . GLU A 1 81 ? 11.244 -5.277 -1.042 1.00 88.94 81 GLU A O 1
ATOM 600 N N . THR A 1 82 ? 11.645 -4.071 -2.865 1.00 86.25 82 THR A N 1
ATOM 601 C CA . THR A 1 82 ? 11.193 -2.784 -2.323 1.00 86.25 82 THR A CA 1
ATOM 602 C C . THR A 1 82 ? 9.668 -2.640 -2.288 1.00 86.25 82 THR A C 1
ATOM 604 O O . THR A 1 82 ? 9.156 -1.646 -1.770 1.00 86.25 82 THR A O 1
ATOM 607 N N . GLY A 1 83 ? 8.934 -3.601 -2.858 1.00 87.31 83 GLY A N 1
ATOM 608 C CA . GLY A 1 83 ? 7.484 -3.571 -3.043 1.00 87.31 83 GLY A CA 1
ATOM 609 C C . GLY A 1 83 ? 7.023 -2.839 -4.308 1.00 87.31 83 GLY A C 1
ATOM 610 O O . GLY A 1 83 ? 5.820 -2.768 -4.556 1.00 87.31 83 GLY A O 1
ATOM 611 N N . THR A 1 84 ? 7.943 -2.300 -5.114 1.00 90.75 84 THR A N 1
ATOM 612 C CA . THR A 1 84 ? 7.622 -1.667 -6.403 1.00 90.75 84 THR A CA 1
ATOM 613 C C . THR A 1 84 ? 7.050 -2.700 -7.373 1.00 90.75 84 THR A C 1
ATOM 615 O O . THR A 1 84 ? 7.637 -3.765 -7.554 1.00 90.75 84 THR A O 1
ATOM 618 N N . LEU A 1 85 ? 5.926 -2.372 -8.019 1.00 93.06 85 LEU A N 1
ATOM 619 C CA . LEU A 1 85 ? 5.279 -3.228 -9.013 1.00 93.06 85 LEU A CA 1
ATOM 620 C C . LEU A 1 85 ? 5.582 -2.729 -10.424 1.00 93.06 85 LEU A C 1
ATOM 622 O O . LEU A 1 85 ? 5.282 -1.580 -10.762 1.00 93.06 85 LEU A O 1
ATOM 626 N N . LEU A 1 86 ? 6.133 -3.608 -11.253 1.00 94.69 86 LEU A N 1
ATOM 627 C CA . LEU A 1 86 ? 6.427 -3.358 -12.657 1.00 94.69 86 LEU A CA 1
ATOM 628 C C . LEU A 1 86 ? 5.613 -4.303 -13.545 1.00 94.69 86 LEU A C 1
ATOM 630 O O . LEU A 1 86 ? 5.311 -5.430 -13.153 1.00 94.69 86 LEU A O 1
ATOM 634 N N . ALA A 1 87 ? 5.275 -3.857 -14.750 1.00 95.06 87 ALA A N 1
ATOM 635 C CA . ALA A 1 87 ? 4.687 -4.711 -15.775 1.00 95.06 87 ALA A CA 1
ATOM 636 C C . ALA A 1 87 ? 5.245 -4.360 -17.156 1.00 95.06 87 ALA A C 1
ATOM 638 O O . ALA A 1 87 ? 5.319 -3.187 -17.521 1.00 95.06 87 ALA A O 1
ATOM 639 N N . GLY A 1 88 ? 5.630 -5.360 -17.940 1.00 93.00 88 GLY A N 1
ATOM 640 C CA . GLY A 1 88 ? 6.234 -5.106 -19.242 1.00 93.00 88 GLY A CA 1
ATOM 641 C C . GLY A 1 88 ? 6.562 -6.359 -20.032 1.00 93.00 88 GLY A C 1
ATOM 642 O O . GLY A 1 88 ? 6.590 -7.462 -19.494 1.00 93.00 88 GLY A O 1
ATOM 643 N N . ALA A 1 89 ? 6.868 -6.178 -21.313 1.00 87.19 89 ALA A N 1
ATOM 644 C CA . ALA A 1 89 ? 7.428 -7.229 -22.158 1.00 87.19 89 ALA A CA 1
ATOM 645 C C . ALA A 1 89 ? 8.952 -7.339 -21.934 1.00 87.19 89 ALA A C 1
ATOM 647 O O . ALA A 1 89 ? 9.750 -7.144 -22.849 1.00 87.19 89 ALA A O 1
ATOM 648 N N . VAL A 1 90 ? 9.361 -7.586 -20.686 1.00 84.81 90 VAL A N 1
ATOM 649 C CA . VAL A 1 90 ? 10.765 -7.741 -20.275 1.00 84.81 90 VAL A CA 1
ATOM 650 C C . VAL A 1 90 ? 10.986 -9.212 -19.938 1.00 84.81 90 VAL A C 1
ATOM 652 O O . VAL A 1 90 ? 10.513 -9.686 -18.909 1.00 84.81 90 VAL A O 1
ATOM 655 N N . ARG A 1 91 ? 11.637 -9.947 -20.849 1.00 80.69 91 ARG A N 1
ATOM 656 C CA . ARG A 1 91 ? 11.905 -11.391 -20.697 1.00 80.69 91 ARG A CA 1
ATOM 657 C C . ARG A 1 91 ? 13.286 -11.676 -20.114 1.00 80.69 91 ARG A C 1
ATOM 659 O O . ARG A 1 91 ? 13.450 -12.676 -19.428 1.00 80.69 91 ARG A O 1
ATOM 666 N N . ASP A 1 92 ? 14.240 -10.792 -20.380 1.00 86.19 92 ASP A N 1
ATOM 667 C CA . ASP A 1 92 ? 15.573 -10.817 -19.795 1.00 86.19 92 ASP A CA 1
ATOM 668 C C . ASP A 1 92 ? 15.676 -9.686 -18.753 1.00 86.19 92 ASP A C 1
ATOM 670 O O . ASP A 1 92 ? 15.567 -8.519 -19.132 1.00 86.19 92 ASP A O 1
ATOM 674 N N . PRO A 1 93 ? 15.816 -9.989 -17.450 1.00 82.62 93 PRO A N 1
ATOM 675 C CA . PRO A 1 93 ? 15.961 -8.975 -16.405 1.00 82.62 93 PRO A CA 1
ATOM 676 C C . PRO A 1 93 ? 17.260 -8.163 -16.483 1.00 82.62 93 PRO A C 1
ATOM 678 O O . PRO A 1 93 ? 17.305 -7.064 -15.923 1.00 82.62 93 PRO A O 1
ATOM 681 N N . ASP A 1 94 ? 18.299 -8.690 -17.135 1.00 86.25 94 ASP A N 1
ATOM 682 C CA . ASP A 1 94 ? 19.603 -8.031 -17.261 1.00 86.25 94 ASP A CA 1
ATOM 683 C C . ASP A 1 94 ? 19.643 -7.054 -18.441 1.00 86.25 94 ASP A C 1
ATOM 685 O O . ASP A 1 94 ? 20.503 -6.171 -18.492 1.00 86.25 94 ASP A O 1
ATOM 689 N N . GLN A 1 95 ? 18.687 -7.155 -19.372 1.00 88.06 95 GLN A N 1
ATOM 690 C CA . GLN A 1 95 ? 18.602 -6.225 -20.490 1.00 88.06 95 GLN A CA 1
ATOM 691 C C . GLN A 1 95 ? 18.285 -4.801 -19.988 1.00 88.06 95 GLN A C 1
ATOM 693 O O . GLN A 1 95 ? 17.472 -4.634 -19.070 1.00 88.06 95 GLN A O 1
ATOM 698 N N . PRO A 1 96 ? 18.852 -3.754 -20.612 1.00 90.69 96 PRO A N 1
ATOM 699 C CA . PRO A 1 96 ? 18.496 -2.383 -20.278 1.00 90.69 96 PRO A CA 1
ATOM 700 C C . PRO A 1 96 ? 17.000 -2.138 -20.478 1.00 90.69 96 PRO A C 1
ATOM 702 O O . PRO A 1 96 ? 16.423 -2.528 -21.499 1.00 90.69 96 PRO A O 1
ATOM 705 N N . ILE A 1 97 ? 16.366 -1.473 -19.514 1.00 92.81 97 ILE A N 1
ATOM 706 C CA . ILE A 1 97 ? 14.940 -1.145 -19.579 1.00 92.81 97 ILE A CA 1
ATOM 707 C C . ILE A 1 97 ? 14.694 0.362 -19.613 1.00 92.81 97 ILE A C 1
ATOM 709 O O . ILE A 1 97 ? 15.474 1.167 -19.107 1.00 92.81 97 ILE A O 1
ATOM 713 N N . GLY A 1 98 ? 13.558 0.738 -20.191 1.00 93.00 98 GLY A N 1
ATOM 714 C CA . GLY A 1 98 ? 12.984 2.074 -20.100 1.00 93.00 98 GLY A CA 1
ATOM 715 C C . GLY A 1 98 ? 11.585 2.039 -19.492 1.00 93.00 98 GLY A C 1
ATOM 716 O O . GLY A 1 98 ? 10.900 1.013 -19.522 1.00 93.00 98 GLY A O 1
ATOM 717 N N . PHE A 1 99 ? 11.139 3.179 -18.965 1.00 94.56 99 PHE A N 1
ATOM 718 C CA . PHE A 1 99 ? 9.757 3.354 -18.527 1.00 94.56 99 PHE A CA 1
ATOM 719 C C . PHE A 1 99 ? 8.844 3.696 -19.704 1.00 94.56 99 PHE A C 1
ATOM 721 O O . PHE A 1 99 ? 9.182 4.521 -20.552 1.00 94.56 99 PHE A O 1
ATOM 728 N N . LEU A 1 100 ? 7.651 3.104 -19.716 1.00 94.38 100 LEU A N 1
ATOM 729 C CA . LEU A 1 100 ? 6.591 3.431 -20.661 1.00 94.38 100 LEU A CA 1
ATOM 730 C C . LEU A 1 100 ? 5.499 4.241 -19.958 1.00 94.38 100 LEU A C 1
ATOM 732 O O . LEU A 1 100 ? 4.896 3.791 -18.985 1.00 94.38 100 LEU A O 1
ATOM 736 N N . LEU A 1 101 ? 5.199 5.428 -20.481 1.00 94.75 101 LEU A N 1
ATOM 737 C CA . LEU A 1 101 ? 4.098 6.261 -20.000 1.00 94.75 101 LEU A CA 1
ATOM 738 C C . LEU A 1 101 ? 3.015 6.368 -21.081 1.00 94.75 101 LEU A C 1
ATOM 740 O O . LEU A 1 101 ? 3.200 7.085 -22.065 1.00 94.75 101 LEU A O 1
ATOM 744 N N . PRO A 1 102 ? 1.875 5.672 -20.916 1.00 94.19 102 PRO A N 1
ATOM 745 C CA . PRO A 1 102 ? 0.713 5.857 -21.771 1.00 94.19 102 PRO A CA 1
ATOM 746 C C . PRO A 1 102 ? 0.225 7.304 -21.732 1.00 94.19 102 PRO A C 1
ATOM 748 O O . PRO A 1 102 ? 0.063 7.883 -20.657 1.00 94.19 102 PRO A O 1
ATOM 751 N N . THR A 1 103 ? -0.083 7.862 -22.898 1.00 95.56 103 THR A N 1
ATOM 752 C CA . THR A 1 103 ? -0.712 9.178 -23.051 1.00 95.56 103 THR A CA 1
ATOM 753 C C . THR A 1 103 ? -2.206 9.098 -22.725 1.00 95.56 103 THR A C 1
ATOM 755 O O . THR A 1 103 ? -3.070 9.130 -23.598 1.00 95.56 103 THR A O 1
ATOM 758 N N . ASP A 1 104 ? -2.524 8.952 -21.438 1.00 94.81 104 ASP A N 1
ATOM 759 C CA . ASP A 1 104 ? -3.891 8.821 -20.935 1.00 94.81 104 ASP A CA 1
ATOM 760 C C . ASP A 1 104 ? -4.231 9.864 -19.855 1.00 94.81 104 ASP A C 1
ATOM 762 O O . ASP A 1 104 ? -3.400 10.640 -19.382 1.00 94.81 104 ASP A O 1
ATOM 766 N N . ARG A 1 105 ? -5.497 9.874 -19.425 1.00 94.88 105 ARG A N 1
ATOM 767 C CA . ARG A 1 105 ? -5.978 10.749 -18.340 1.00 94.88 105 ARG A CA 1
ATOM 768 C C . ARG A 1 105 ? -5.296 10.503 -16.987 1.00 94.88 105 ARG A C 1
ATOM 770 O O . ARG A 1 105 ? -5.439 11.318 -16.081 1.00 94.88 105 ARG A O 1
ATOM 777 N N . ASN A 1 106 ? -4.626 9.363 -16.822 1.00 95.38 106 ASN A N 1
ATOM 778 C CA . ASN A 1 106 ? -3.929 8.987 -15.599 1.00 95.38 106 ASN A CA 1
ATOM 779 C C . ASN A 1 106 ? -2.446 9.383 -15.643 1.00 95.38 106 ASN A C 1
ATOM 781 O O . ASN A 1 106 ? -1.711 9.030 -14.721 1.00 95.38 106 ASN A O 1
ATOM 785 N N . TRP A 1 107 ? -2.014 10.133 -16.665 1.00 94.88 107 TRP A N 1
ATOM 786 C CA . TRP A 1 107 ? -0.641 10.607 -16.832 1.00 94.88 107 TRP A CA 1
ATOM 787 C C . TRP A 1 107 ? 0.012 11.118 -15.535 1.00 94.88 107 TRP A C 1
ATOM 789 O O . TRP A 1 107 ? 1.103 10.641 -15.220 1.00 94.88 107 TRP A O 1
ATOM 799 N N . PRO A 1 108 ? -0.627 11.990 -14.717 1.00 94.12 108 PRO A N 1
ATOM 800 C CA . PRO A 1 108 ? 0.000 12.471 -13.484 1.00 94.12 108 PRO A CA 1
ATOM 801 C C . PRO A 1 108 ? 0.307 11.342 -12.493 1.00 94.12 108 PRO A C 1
ATOM 803 O O . PRO A 1 108 ? 1.414 11.258 -11.974 1.00 94.12 108 PRO A O 1
ATOM 806 N N . ALA A 1 109 ? -0.644 10.425 -12.291 1.00 93.69 109 ALA A N 1
ATOM 807 C CA . ALA A 1 109 ? -0.481 9.294 -11.381 1.00 93.69 109 ALA A CA 1
ATOM 808 C C . ALA A 1 109 ? 0.627 8.334 -11.843 1.00 93.69 109 ALA A C 1
ATOM 810 O O . ALA A 1 109 ? 1.404 7.849 -11.017 1.00 93.69 109 ALA A O 1
ATOM 811 N N . ARG A 1 110 ? 0.722 8.093 -13.158 1.00 95.12 110 ARG A N 1
ATOM 812 C CA . ARG A 1 110 ? 1.757 7.232 -13.749 1.00 95.12 110 ARG A CA 1
ATOM 813 C C . ARG A 1 110 ? 3.142 7.864 -13.666 1.00 95.12 110 ARG A C 1
ATOM 815 O O . ARG A 1 110 ? 4.094 7.166 -13.331 1.00 95.12 110 ARG A O 1
ATOM 822 N N . ARG A 1 111 ? 3.252 9.175 -13.905 1.00 95.19 111 ARG A N 1
ATOM 823 C CA . ARG A 1 111 ? 4.501 9.929 -13.730 1.00 95.19 111 ARG A CA 1
ATOM 824 C C . ARG A 1 111 ? 4.987 9.849 -12.284 1.00 95.19 111 ARG A C 1
ATOM 826 O O . ARG A 1 111 ? 6.140 9.506 -12.061 1.00 95.19 111 ARG A O 1
ATOM 833 N N . ASP A 1 112 ? 4.108 10.080 -11.310 1.00 93.12 112 ASP A N 1
ATOM 834 C CA . ASP A 1 112 ? 4.481 10.009 -9.894 1.00 93.12 112 ASP A CA 1
ATOM 835 C C . ASP A 1 112 ? 4.927 8.591 -9.496 1.00 93.12 112 ASP A C 1
ATOM 837 O O . ASP A 1 112 ? 5.862 8.421 -8.716 1.00 93.12 112 ASP A O 1
ATOM 841 N N . ALA A 1 113 ? 4.261 7.551 -10.013 1.00 93.38 113 ALA A N 1
ATOM 842 C CA . ALA A 1 113 ? 4.660 6.161 -9.790 1.00 93.38 113 ALA A CA 1
ATOM 843 C C . ALA A 1 113 ? 6.026 5.845 -10.416 1.00 93.38 113 ALA A C 1
ATOM 845 O O . ALA A 1 113 ? 6.854 5.197 -9.777 1.00 93.38 113 ALA A O 1
ATOM 846 N N . MET A 1 114 ? 6.272 6.344 -11.627 1.00 93.81 114 MET A N 1
ATOM 847 C CA . MET A 1 114 ? 7.550 6.222 -12.324 1.00 93.81 114 MET A CA 1
ATOM 848 C C . MET A 1 114 ? 8.679 6.919 -11.559 1.00 93.81 114 MET A C 1
ATOM 850 O O . MET A 1 114 ? 9.713 6.303 -11.342 1.00 93.81 114 MET A O 1
ATOM 854 N N . GLU A 1 115 ? 8.489 8.161 -11.107 1.00 92.38 115 GLU A N 1
ATOM 855 C CA . GLU A 1 115 ? 9.496 8.896 -10.322 1.00 92.38 115 GLU A CA 1
ATOM 856 C C . GLU A 1 115 ? 9.863 8.141 -9.044 1.00 92.38 115 GLU A C 1
ATOM 858 O O . GLU A 1 115 ? 11.037 8.033 -8.690 1.00 92.38 115 GLU A O 1
ATOM 863 N N . ARG A 1 116 ? 8.865 7.533 -8.392 1.00 91.31 116 ARG A N 1
ATOM 864 C CA . ARG A 1 116 ? 9.106 6.664 -7.243 1.00 91.31 116 ARG A CA 1
ATOM 865 C C . ARG A 1 116 ? 9.920 5.421 -7.612 1.00 91.31 116 ARG A C 1
ATOM 867 O O . ARG A 1 116 ? 10.893 5.104 -6.934 1.00 91.31 116 ARG A O 1
ATOM 874 N N . ALA A 1 117 ? 9.534 4.723 -8.678 1.00 92.00 117 ALA A N 1
ATOM 875 C CA . ALA A 1 117 ? 10.253 3.539 -9.139 1.00 92.00 117 ALA A CA 1
ATOM 876 C C . ALA A 1 117 ? 11.693 3.868 -9.552 1.00 92.00 117 ALA A C 1
ATOM 878 O O . ALA A 1 117 ? 12.593 3.101 -9.232 1.00 92.00 117 ALA A O 1
ATOM 879 N N . LEU A 1 118 ? 11.920 5.017 -10.193 1.00 91.38 118 LEU A N 1
ATOM 880 C CA . LEU A 1 118 ? 13.244 5.495 -10.578 1.00 91.38 118 LEU A CA 1
ATOM 881 C C . LEU A 1 118 ? 14.144 5.698 -9.354 1.00 91.38 118 LEU A C 1
ATOM 883 O O . LEU A 1 118 ? 15.229 5.128 -9.320 1.00 91.38 118 LEU A O 1
ATOM 887 N N . GLY A 1 119 ? 13.684 6.432 -8.332 1.00 89.12 119 GLY A N 1
ATOM 888 C CA . GLY A 1 119 ? 14.475 6.659 -7.113 1.00 89.12 119 GLY A CA 1
ATOM 889 C C . GLY A 1 119 ? 14.824 5.359 -6.380 1.00 89.12 119 GLY A C 1
ATOM 890 O O . GLY A 1 119 ? 15.914 5.205 -5.832 1.00 89.12 119 GLY A O 1
ATOM 891 N N . THR A 1 120 ? 13.934 4.369 -6.435 1.00 87.69 120 THR A N 1
ATOM 892 C CA . THR A 1 120 ? 14.199 3.034 -5.894 1.00 87.69 120 THR A CA 1
ATOM 893 C C . THR A 1 120 ? 15.156 2.214 -6.756 1.00 87.69 120 THR A C 1
ATOM 895 O O . THR A 1 120 ? 16.011 1.507 -6.221 1.00 87.69 120 THR A O 1
ATOM 898 N N . LEU A 1 121 ? 15.040 2.294 -8.081 1.00 87.19 121 LEU A N 1
ATOM 899 C CA . LEU A 1 121 ? 15.859 1.521 -9.010 1.00 87.19 121 LEU A CA 1
ATOM 900 C C . LEU A 1 121 ? 17.289 2.052 -9.117 1.00 87.19 121 LEU A C 1
ATOM 902 O O . LEU A 1 121 ? 18.213 1.242 -9.086 1.00 87.19 121 LEU A O 1
ATOM 906 N N . VAL A 1 122 ? 17.454 3.371 -9.201 1.00 86.00 122 VAL A N 1
ATOM 907 C CA . VAL A 1 122 ? 18.742 4.043 -9.424 1.00 86.00 122 VAL A CA 1
ATOM 908 C C . VAL A 1 122 ? 19.417 4.412 -8.109 1.00 86.00 122 VAL A C 1
ATOM 910 O O . VAL A 1 122 ? 20.566 4.042 -7.894 1.00 86.00 122 VAL A O 1
ATOM 913 N N . ASP A 1 123 ? 18.700 5.086 -7.208 1.00 80.56 123 ASP A N 1
ATOM 914 C CA . ASP A 1 123 ? 19.315 5.653 -5.999 1.00 80.56 123 ASP A CA 1
ATOM 915 C C . ASP A 1 123 ? 19.258 4.694 -4.799 1.00 80.56 123 ASP A C 1
ATOM 917 O O . ASP A 1 123 ? 19.802 4.986 -3.734 1.00 80.56 123 ASP A O 1
ATOM 921 N N . GLY A 1 124 ? 18.539 3.571 -4.927 1.00 79.62 124 GLY A N 1
ATOM 922 C CA . GLY A 1 124 ? 18.246 2.672 -3.807 1.00 79.62 124 GLY A CA 1
ATOM 923 C C . GLY A 1 124 ? 17.385 3.328 -2.720 1.00 79.62 124 GLY A C 1
ATOM 924 O O . GLY A 1 124 ? 17.312 2.832 -1.596 1.00 79.62 124 GLY A O 1
ATOM 925 N N . THR A 1 125 ? 16.736 4.454 -3.030 1.00 78.56 125 THR A N 1
ATOM 926 C CA . THR A 1 125 ? 15.942 5.216 -2.065 1.00 78.56 125 THR A CA 1
ATOM 927 C C . THR A 1 125 ? 14.498 4.727 -2.031 1.00 78.56 125 THR A C 1
ATOM 929 O O . THR A 1 125 ? 13.924 4.324 -3.044 1.00 78.56 125 THR A O 1
ATOM 932 N N . HIS A 1 126 ? 13.875 4.771 -0.850 1.00 74.00 126 HIS A N 1
ATOM 933 C CA . HIS A 1 126 ? 12.431 4.593 -0.744 1.00 74.00 126 HIS A CA 1
ATOM 934 C C . HIS A 1 126 ? 11.773 5.976 -0.794 1.00 74.00 126 HIS A C 1
ATOM 936 O O . HIS A 1 126 ? 11.832 6.716 0.193 1.00 74.00 126 HIS A O 1
ATOM 942 N N . PRO A 1 127 ? 11.193 6.369 -1.935 1.00 71.81 127 PRO A N 1
ATOM 943 C CA . PRO A 1 127 ? 10.592 7.681 -2.078 1.00 71.81 127 PRO A CA 1
ATOM 944 C C . PRO A 1 127 ? 9.433 7.841 -1.083 1.00 71.81 127 PRO A C 1
ATOM 946 O O . PRO A 1 127 ? 8.794 6.855 -0.697 1.00 71.81 127 PRO A O 1
ATOM 949 N N . PRO A 1 128 ? 9.134 9.076 -0.651 1.00 73.19 128 PRO A N 1
ATOM 950 C CA . PRO A 1 128 ? 8.094 9.313 0.334 1.00 73.19 128 PRO A CA 1
ATOM 951 C C . PRO A 1 128 ? 6.741 8.779 -0.149 1.00 73.19 128 PRO A C 1
ATOM 953 O O . PRO A 1 128 ? 6.344 8.946 -1.304 1.00 73.19 128 PRO A O 1
ATOM 956 N N . SER A 1 129 ? 6.022 8.142 0.775 1.00 80.38 129 SER A N 1
ATOM 957 C CA . SER A 1 129 ? 4.665 7.654 0.538 1.00 80.38 129 SER A CA 1
ATOM 958 C C . SER A 1 129 ? 3.759 8.797 0.051 1.00 80.38 129 SER A C 1
ATOM 960 O O . SER A 1 129 ? 3.758 9.866 0.668 1.00 80.38 129 SER A O 1
ATOM 962 N N . PRO A 1 130 ? 2.907 8.573 -0.971 1.00 80.75 130 PRO A N 1
ATOM 963 C CA . PRO A 1 130 ? 1.897 9.554 -1.381 1.00 80.75 130 PRO A CA 1
ATOM 964 C C . PRO A 1 130 ? 0.833 9.788 -0.294 1.00 80.75 130 PRO A C 1
ATOM 966 O O . PRO A 1 130 ? 0.045 10.728 -0.365 1.00 80.75 130 PRO A O 1
ATOM 969 N N . LEU A 1 131 ? 0.791 8.920 0.720 1.00 87.00 131 LEU A N 1
ATOM 970 C CA . LEU A 1 131 ? -0.054 9.051 1.896 1.00 87.00 131 LEU A CA 1
ATOM 971 C C . LEU A 1 131 ? 0.739 9.618 3.068 1.00 87.00 131 LEU A C 1
ATOM 973 O O . LEU A 1 131 ? 1.822 9.127 3.392 1.00 87.00 131 LEU A O 1
ATOM 977 N N . THR A 1 132 ? 0.137 10.571 3.777 1.00 89.69 132 THR A N 1
ATOM 978 C CA . THR A 1 132 ? 0.695 11.084 5.030 1.00 89.69 132 THR A CA 1
ATOM 979 C C . THR A 1 132 ? 0.718 9.997 6.105 1.00 89.69 132 THR A C 1
ATOM 981 O O . THR A 1 132 ? -0.098 9.070 6.103 1.00 89.69 132 THR A O 1
ATOM 984 N N . PHE A 1 133 ? 1.593 10.149 7.102 1.00 90.38 133 PHE A N 1
ATOM 985 C CA . PHE A 1 133 ? 1.648 9.241 8.253 1.00 90.38 133 PHE A CA 1
ATOM 986 C C . PHE A 1 133 ? 0.277 9.059 8.932 1.00 90.38 133 PHE A C 1
ATOM 988 O O . PHE A 1 133 ? -0.115 7.950 9.293 1.00 90.38 133 PHE A O 1
ATOM 995 N N . GLN A 1 134 ? -0.500 10.140 9.059 1.00 91.19 134 GLN A N 1
ATOM 996 C CA . GLN A 1 134 ? -1.838 10.094 9.653 1.00 91.19 134 GLN A CA 1
ATOM 997 C C . GLN A 1 134 ? -2.831 9.297 8.795 1.00 91.19 134 GLN A C 1
ATOM 999 O O . GLN A 1 134 ? -3.653 8.553 9.339 1.00 91.19 134 GLN A O 1
ATOM 1004 N N . GLN A 1 135 ? -2.764 9.433 7.466 1.00 91.75 135 GLN A N 1
ATOM 1005 C CA . GLN A 1 135 ? -3.589 8.656 6.538 1.00 91.75 135 GLN A CA 1
ATOM 1006 C C . GLN A 1 135 ? -3.231 7.170 6.603 1.00 91.75 135 GLN A C 1
ATOM 1008 O O . GLN A 1 135 ? -4.132 6.349 6.786 1.00 91.75 135 GLN A O 1
ATOM 1013 N N . LEU A 1 136 ? -1.937 6.836 6.545 1.00 91.25 136 LEU A N 1
ATOM 1014 C CA . LEU A 1 136 ? -1.436 5.465 6.670 1.00 91.25 136 LEU A CA 1
ATOM 1015 C C . LEU A 1 136 ? -1.882 4.824 7.982 1.00 91.25 136 LEU A C 1
ATOM 1017 O O . LEU A 1 136 ? -2.527 3.776 7.969 1.00 91.25 136 LEU A O 1
ATOM 1021 N N . ARG A 1 137 ? -1.637 5.492 9.114 1.00 93.50 137 ARG A N 1
ATOM 1022 C CA . ARG A 1 137 ? -2.037 4.999 10.437 1.00 93.50 137 ARG A CA 1
ATOM 1023 C C . ARG A 1 137 ? -3.540 4.755 10.515 1.00 93.50 137 ARG A C 1
ATOM 1025 O O . ARG A 1 137 ? -3.981 3.743 11.052 1.00 93.50 137 ARG A O 1
ATOM 1032 N N . ARG A 1 138 ? -4.348 5.662 9.961 1.00 94.38 138 ARG A N 1
ATOM 1033 C CA . ARG A 1 138 ? -5.805 5.513 9.953 1.00 94.38 138 ARG A CA 1
ATOM 1034 C C . ARG A 1 138 ? -6.266 4.338 9.088 1.00 94.38 138 ARG A C 1
ATOM 1036 O O . ARG A 1 138 ? -7.197 3.652 9.499 1.00 94.38 138 ARG A O 1
ATOM 1043 N N . ILE A 1 139 ? -5.655 4.113 7.924 1.00 94.44 139 ILE A N 1
ATOM 1044 C CA . ILE A 1 139 ? -5.940 2.954 7.061 1.00 94.44 139 ILE A CA 1
ATOM 1045 C C . ILE A 1 139 ? -5.574 1.663 7.797 1.00 94.44 139 ILE A C 1
ATOM 1047 O O . ILE A 1 139 ? -6.426 0.795 7.936 1.00 94.44 139 ILE A O 1
ATOM 1051 N N . GLN A 1 140 ? -4.367 1.578 8.361 1.00 94.31 140 GLN A N 1
ATOM 1052 C CA . GLN A 1 140 ? -3.909 0.411 9.122 1.00 94.31 140 GLN A CA 1
ATOM 1053 C C . GLN A 1 140 ? -4.839 0.082 10.293 1.00 94.31 140 GLN A C 1
ATOM 1055 O O . GLN A 1 140 ? -5.257 -1.061 10.449 1.00 94.31 140 GLN A O 1
ATOM 1060 N N . MET A 1 141 ? -5.213 1.080 11.102 1.00 96.88 141 MET A N 1
ATOM 1061 C CA . MET A 1 141 ? -6.157 0.872 12.203 1.00 96.88 141 MET A CA 1
ATOM 1062 C C . MET A 1 141 ? -7.527 0.405 11.702 1.00 96.88 141 MET A C 1
ATOM 1064 O O . MET A 1 141 ? -8.161 -0.419 12.354 1.00 96.88 141 MET A O 1
ATOM 1068 N N . ALA A 1 142 ? -7.998 0.918 10.565 1.00 97.06 142 ALA A N 1
ATOM 1069 C CA . ALA A 1 142 ? -9.294 0.555 10.003 1.00 97.06 142 ALA A CA 1
ATOM 1070 C C . ALA A 1 142 ? -9.321 -0.868 9.438 1.00 97.06 142 ALA A C 1
ATOM 1072 O O . ALA A 1 142 ? -10.291 -1.579 9.686 1.00 97.06 142 ALA A O 1
ATOM 1073 N N . LEU A 1 143 ? -8.257 -1.289 8.747 1.00 95.44 143 LEU A N 1
ATOM 1074 C CA . LEU A 1 143 ? -8.099 -2.661 8.260 1.00 95.44 143 LEU A CA 1
ATOM 1075 C C . LEU A 1 143 ? -7.988 -3.640 9.434 1.00 95.44 143 LEU A C 1
ATOM 1077 O O . LEU A 1 143 ? -8.835 -4.511 9.557 1.00 95.44 143 LEU A O 1
ATOM 1081 N N . ARG A 1 144 ? -7.112 -3.376 10.416 1.00 96.25 144 ARG A N 1
ATOM 1082 C CA . ARG A 1 144 ? -7.030 -4.189 11.648 1.00 96.25 144 ARG A CA 1
ATOM 1083 C C . ARG A 1 144 ? -8.356 -4.264 12.410 1.00 96.25 144 ARG A C 1
ATOM 1085 O O . ARG A 1 144 ? -8.677 -5.286 13.004 1.00 96.25 144 ARG A O 1
ATOM 1092 N N . THR A 1 145 ? -9.130 -3.173 12.420 1.00 98.25 145 THR A N 1
ATOM 1093 C CA . THR A 1 145 ? -10.480 -3.177 13.008 1.00 98.25 145 THR A CA 1
ATOM 1094 C C . THR A 1 145 ? -11.413 -4.086 12.217 1.00 98.25 145 THR A C 1
ATOM 1096 O O . THR A 1 145 ? -12.201 -4.803 12.822 1.00 98.25 145 THR A O 1
ATOM 1099 N N . LEU A 1 146 ? -11.371 -4.030 10.885 1.00 96.56 146 LEU A N 1
ATOM 1100 C CA . LEU A 1 146 ? -12.197 -4.868 10.022 1.00 96.56 146 LEU A CA 1
ATOM 1101 C C . LEU A 1 146 ? -11.877 -6.353 10.232 1.00 96.56 146 LEU A C 1
ATOM 1103 O O . LEU A 1 146 ? -12.810 -7.120 10.463 1.00 96.56 146 LEU A O 1
ATOM 1107 N N . ASP A 1 147 ? -10.595 -6.713 10.253 1.00 94.69 147 ASP A N 1
ATOM 1108 C CA . ASP A 1 147 ? -10.121 -8.088 10.454 1.00 94.69 147 ASP A CA 1
ATOM 1109 C C . ASP A 1 147 ? -10.564 -8.617 11.825 1.00 94.69 147 ASP A C 1
ATOM 1111 O O . ASP A 1 147 ? -11.267 -9.621 11.919 1.00 94.69 147 ASP A O 1
ATOM 1115 N N . ALA A 1 148 ? -10.317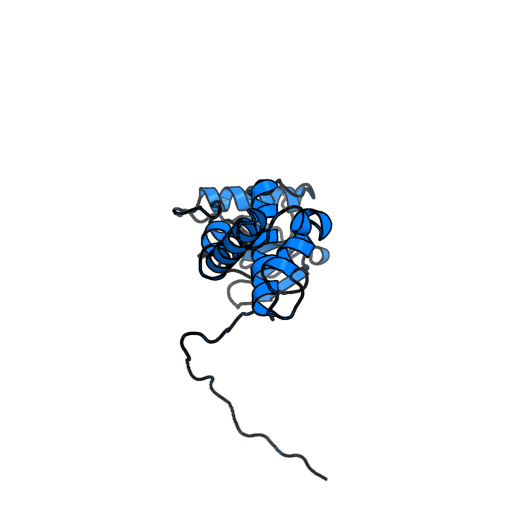 -7.852 12.895 1.00 97.25 148 ALA A N 1
ATOM 1116 C CA . ALA A 1 148 ? -10.762 -8.221 14.238 1.00 97.25 148 ALA A CA 1
ATOM 1117 C C . ALA A 1 148 ? -12.292 -8.371 14.333 1.00 97.25 148 ALA A C 1
ATOM 1119 O O . ALA A 1 148 ? -12.804 -9.207 15.076 1.00 97.25 148 ALA A O 1
ATOM 1120 N N . ARG A 1 149 ? -13.060 -7.558 13.591 1.00 97.19 149 ARG A N 1
ATOM 1121 C CA . ARG A 1 149 ? -14.524 -7.690 13.529 1.00 97.19 149 ARG A CA 1
ATOM 1122 C C . ARG A 1 149 ? -14.953 -8.948 12.779 1.00 97.19 149 ARG A C 1
ATOM 1124 O O . ARG A 1 149 ? -15.958 -9.529 13.185 1.00 97.19 149 ARG A O 1
ATOM 1131 N N . ALA A 1 150 ? -14.234 -9.351 11.733 1.00 94.75 150 ALA A N 1
ATOM 1132 C CA . ALA A 1 150 ? -14.473 -10.606 11.021 1.00 94.75 150 ALA A CA 1
ATOM 1133 C C . ALA A 1 150 ? -14.200 -11.826 11.920 1.00 94.75 150 ALA A C 1
ATOM 1135 O O . ALA A 1 150 ? -14.955 -12.792 11.876 1.00 94.75 150 ALA A O 1
ATOM 1136 N N . GLU A 1 151 ? -13.223 -11.728 12.823 1.00 96.31 151 GLU A N 1
ATOM 1137 C CA . GLU A 1 151 ? -12.925 -12.726 13.865 1.00 96.31 151 GLU A CA 1
ATOM 1138 C C . GLU A 1 151 ? -13.881 -12.675 15.080 1.00 96.31 151 GLU A C 1
ATOM 1140 O O . GLU A 1 151 ? -13.717 -13.412 16.051 1.00 96.31 151 GLU A O 1
ATOM 1145 N N . GLY A 1 152 ? -14.891 -11.799 15.066 1.00 97.19 152 GLY A N 1
ATOM 1146 C CA . GLY A 1 152 ? -15.900 -11.708 16.127 1.00 97.19 152 GLY A CA 1
ATOM 1147 C C . GLY A 1 152 ? -15.522 -10.828 17.325 1.00 97.19 152 GLY A C 1
ATOM 1148 O O . GLY A 1 152 ? -16.272 -10.768 18.304 1.00 97.19 152 GLY A O 1
ATOM 1149 N N . ALA A 1 153 ? -14.415 -10.080 17.272 1.00 98.00 153 ALA A N 1
ATOM 1150 C CA . ALA A 1 153 ? -14.028 -9.189 18.361 1.00 98.00 153 ALA A CA 1
ATOM 1151 C C . ALA A 1 153 ? -15.073 -8.084 18.605 1.00 98.00 153 ALA A C 1
ATOM 1153 O O . ALA A 1 153 ? -15.629 -7.457 17.690 1.00 98.00 153 ALA A O 1
ATOM 1154 N N . THR A 1 154 ? -15.332 -7.794 19.880 1.00 97.94 154 THR A N 1
ATOM 1155 C CA . THR A 1 154 ? -16.213 -6.688 20.266 1.00 97.94 154 THR A CA 1
ATOM 1156 C C . THR A 1 154 ? -15.510 -5.346 20.067 1.00 97.94 154 THR A C 1
ATOM 1158 O O . THR A 1 154 ? -14.289 -5.240 20.181 1.00 97.94 154 THR A O 1
ATOM 1161 N N . LEU A 1 155 ? -16.283 -4.279 19.832 1.00 97.50 155 LEU A N 1
ATOM 1162 C CA . LEU A 1 155 ? -15.732 -2.919 19.734 1.00 97.50 155 LEU A CA 1
ATOM 1163 C C . LEU A 1 155 ? -14.917 -2.529 20.979 1.00 97.50 155 LEU A C 1
ATOM 1165 O O . LEU A 1 155 ? -13.953 -1.779 20.861 1.00 97.50 155 LEU A O 1
ATOM 1169 N N . ARG A 1 156 ? -15.293 -3.054 22.155 1.00 97.88 156 ARG A N 1
ATOM 1170 C CA . ARG A 1 156 ? -14.589 -2.807 23.416 1.00 97.88 156 ARG A CA 1
ATOM 1171 C C . ARG A 1 156 ? -13.210 -3.451 23.407 1.00 97.88 156 ARG A C 1
ATOM 1173 O O . ARG A 1 156 ? -12.234 -2.754 23.636 1.00 97.88 156 ARG A O 1
ATOM 1180 N N . ARG A 1 157 ? -13.121 -4.735 23.047 1.00 98.12 157 ARG A N 1
ATOM 1181 C CA . ARG A 1 157 ? -11.843 -5.458 22.973 1.00 98.12 157 ARG A CA 1
ATOM 1182 C C . ARG A 1 157 ? -10.886 -4.826 21.957 1.00 98.12 157 ARG A C 1
ATOM 1184 O O . ARG A 1 157 ? -9.699 -4.700 22.227 1.00 98.12 157 ARG A O 1
ATOM 1191 N N . ILE A 1 158 ? -11.413 -4.355 20.825 1.00 98.31 158 ILE A N 1
ATOM 1192 C CA . ILE A 1 158 ? -10.624 -3.613 19.830 1.00 98.31 158 ILE A CA 1
ATOM 1193 C C . ILE A 1 158 ? -10.140 -2.268 20.400 1.00 98.31 158 ILE A C 1
ATOM 1195 O O . ILE A 1 158 ? -8.981 -1.901 20.218 1.00 98.31 158 ILE A O 1
ATOM 1199 N N . ALA A 1 159 ? -10.997 -1.532 21.118 1.00 97.88 159 ALA A N 1
ATOM 1200 C CA . ALA A 1 159 ? -10.600 -0.285 21.771 1.00 97.88 159 ALA A CA 1
ATOM 1201 C C . ALA A 1 159 ? -9.515 -0.514 22.837 1.00 97.88 159 ALA A C 1
ATOM 1203 O O . ALA A 1 159 ? -8.556 0.250 22.901 1.00 97.88 159 ALA A O 1
ATOM 1204 N N . GLU A 1 160 ? -9.633 -1.573 23.638 1.00 97.88 160 GLU A N 1
ATOM 1205 C CA . GLU A 1 160 ? -8.646 -1.943 24.658 1.00 97.88 160 GLU A CA 1
ATOM 1206 C C . GLU A 1 160 ? -7.296 -2.291 24.016 1.00 97.88 160 GLU A C 1
ATOM 1208 O O . GLU A 1 160 ? -6.262 -1.861 24.519 1.00 97.88 160 GLU A O 1
ATOM 1213 N N . ALA A 1 161 ? -7.296 -2.966 22.863 1.00 97.69 161 ALA A N 1
ATOM 1214 C CA . ALA A 1 161 ? -6.078 -3.258 22.107 1.00 97.69 161 ALA A CA 1
ATOM 1215 C C . ALA A 1 161 ? -5.402 -1.998 21.528 1.00 97.69 161 ALA A C 1
ATOM 1217 O O . ALA A 1 161 ? -4.177 -1.925 21.481 1.00 97.69 161 ALA A O 1
ATOM 1218 N N . PHE A 1 162 ? -6.170 -0.996 21.084 1.00 96.75 162 PHE A N 1
ATOM 1219 C CA . PHE A 1 162 ? -5.606 0.231 20.501 1.00 96.75 162 PHE A CA 1
ATOM 1220 C C . PHE A 1 162 ? -5.225 1.307 21.517 1.00 96.75 162 PHE A C 1
ATOM 1222 O O . PHE A 1 162 ? -4.285 2.062 21.270 1.00 96.75 162 PHE A O 1
ATOM 1229 N N . PHE A 1 163 ? -5.983 1.436 22.605 1.00 96.06 163 PHE A N 1
ATOM 1230 C CA . PHE A 1 163 ? -5.883 2.562 23.540 1.00 96.06 163 PHE A CA 1
ATOM 1231 C C . PHE A 1 163 ? -5.535 2.135 24.969 1.00 96.06 163 PHE A C 1
ATOM 1233 O O . PHE A 1 163 ? -5.258 2.993 25.804 1.00 96.06 163 PHE A O 1
ATOM 1240 N N . GLY A 1 164 ? -5.532 0.832 25.249 1.00 97.38 164 GLY A N 1
ATOM 1241 C CA . GLY A 1 164 ? -5.280 0.263 26.566 1.00 97.38 164 GLY A CA 1
ATOM 1242 C C . GLY A 1 164 ? -6.551 0.139 27.421 1.00 97.38 164 GLY A C 1
ATOM 1243 O O . GLY A 1 164 ? -7.442 0.993 27.357 1.00 97.38 164 GLY A O 1
ATOM 1244 N N . PRO A 1 165 ? -6.642 -0.898 28.275 1.00 97.00 165 PRO A N 1
ATOM 1245 C CA . PRO A 1 165 ? -7.828 -1.156 29.089 1.00 97.00 165 PRO A CA 1
ATOM 1246 C C . PRO A 1 165 ? -8.108 -0.049 30.107 1.00 97.00 165 PRO A C 1
ATOM 1248 O O . PRO A 1 165 ? -9.261 0.336 30.282 1.00 97.00 165 PRO A O 1
ATOM 1251 N N . ALA A 1 166 ? -7.065 0.532 30.710 1.00 97.00 166 ALA A N 1
ATOM 1252 C CA . ALA A 1 166 ? -7.209 1.641 31.654 1.00 97.00 166 ALA A CA 1
ATOM 1253 C C . ALA A 1 166 ? -7.885 2.863 31.011 1.00 97.00 166 ALA A C 1
ATOM 1255 O O . ALA A 1 166 ? -8.762 3.483 31.607 1.00 97.00 166 ALA A O 1
ATOM 1256 N N . ARG A 1 167 ? -7.532 3.177 29.756 1.00 96.38 167 ARG A N 1
ATOM 1257 C CA . ARG A 1 167 ? -8.123 4.304 29.028 1.00 96.38 167 ARG A CA 1
ATOM 1258 C C . ARG A 1 167 ? -9.580 4.043 28.654 1.00 96.38 167 ARG A C 1
ATOM 1260 O O . ARG A 1 167 ? -10.382 4.968 28.714 1.00 96.38 167 ARG A O 1
ATOM 1267 N N . VAL A 1 168 ? -9.918 2.806 28.291 1.00 96.62 168 VAL A N 1
ATOM 1268 C CA . VAL A 1 168 ? -11.298 2.399 27.976 1.00 96.62 168 VAL A CA 1
ATOM 1269 C C . VAL A 1 168 ? -12.180 2.375 29.225 1.00 96.62 168 VAL A C 1
ATOM 1271 O O . VAL A 1 168 ? -13.351 2.730 29.142 1.00 96.62 168 VAL A O 1
ATOM 1274 N N . ALA A 1 169 ? -11.630 1.996 30.379 1.00 95.56 169 ALA A N 1
ATOM 1275 C CA . ALA A 1 169 ? -12.351 1.963 31.650 1.00 95.56 169 ALA A CA 1
ATOM 1276 C C . ALA A 1 169 ? -12.580 3.353 32.276 1.00 95.56 169 ALA A C 1
ATOM 1278 O O . ALA A 1 169 ? -13.394 3.472 33.187 1.00 95.56 169 ALA A O 1
ATOM 1279 N N . ALA A 1 170 ? -11.892 4.394 31.794 1.00 95.69 170 ALA A N 1
ATOM 1280 C CA . ALA A 1 170 ? -11.982 5.749 32.341 1.00 95.69 170 ALA A CA 1
ATOM 1281 C C . ALA A 1 170 ? -13.347 6.433 32.114 1.00 95.69 170 ALA A C 1
ATOM 1283 O O . ALA A 1 170 ? -13.633 7.438 32.759 1.00 95.69 170 ALA A O 1
ATOM 1284 N N . GLU A 1 171 ? -14.182 5.921 31.204 1.00 92.12 171 GLU A N 1
ATOM 1285 C CA . GLU A 1 171 ? -15.518 6.453 30.918 1.00 92.12 171 GLU A CA 1
ATOM 1286 C C . GLU A 1 171 ? -16.547 5.324 30.710 1.00 92.12 171 GLU A C 1
ATOM 1288 O O . GLU A 1 171 ? -16.186 4.225 30.272 1.00 92.12 171 GLU A O 1
ATOM 1293 N N . PRO A 1 172 ? -17.846 5.560 30.980 1.00 96.06 172 PRO A N 1
ATOM 1294 C CA . PRO A 1 172 ? -18.887 4.577 30.701 1.00 96.06 172 PRO A CA 1
ATOM 1295 C C . PRO A 1 172 ? -18.909 4.153 29.224 1.00 96.06 172 PRO A C 1
ATOM 1297 O O . PRO A 1 172 ? -19.111 4.961 28.318 1.00 96.06 172 PRO A O 1
ATOM 1300 N N . TRP A 1 173 ? -18.764 2.848 28.966 1.00 96.56 173 TRP A N 1
ATOM 1301 C CA . TRP A 1 173 ? -18.643 2.315 27.601 1.00 96.56 173 TRP A CA 1
ATOM 1302 C C . TRP A 1 173 ? -19.837 2.646 26.689 1.00 96.56 173 TRP A C 1
ATOM 1304 O O . TRP A 1 173 ? -19.673 2.805 25.479 1.00 96.56 173 TRP A O 1
ATOM 1314 N N . ALA A 1 174 ? -21.048 2.755 27.245 1.00 93.81 174 ALA A N 1
ATOM 1315 C CA . ALA A 1 174 ? -22.263 3.008 26.471 1.00 93.81 174 ALA A CA 1
ATOM 1316 C C . ALA A 1 174 ? -22.189 4.316 25.661 1.00 93.81 174 ALA A C 1
ATOM 1318 O O . ALA A 1 174 ? -22.592 4.315 24.493 1.00 93.81 174 ALA A O 1
ATOM 1319 N N . THR A 1 175 ? -21.611 5.364 26.256 1.00 93.88 175 THR A N 1
ATOM 1320 C CA . THR A 1 175 ? -21.483 6.731 25.724 1.00 93.88 175 THR A CA 1
ATOM 1321 C C . THR A 1 175 ? -20.042 7.099 25.345 1.00 93.88 175 THR A C 1
ATOM 1323 O O . THR A 1 175 ? -19.764 8.249 25.018 1.00 93.88 175 THR A O 1
ATOM 1326 N N . SER A 1 176 ? -19.128 6.124 25.353 1.00 96.56 176 SER A N 1
ATOM 1327 C CA . SER A 1 176 ? -17.698 6.337 25.124 1.00 96.56 176 SER A CA 1
ATOM 1328 C C . SER A 1 176 ? -17.377 6.897 23.731 1.00 96.56 176 SER A C 1
ATOM 1330 O O . SER A 1 176 ? -17.824 6.378 22.697 1.00 96.56 176 SER A O 1
ATOM 1332 N N . ALA A 1 177 ? -16.495 7.898 23.682 1.00 96.75 177 ALA A N 1
ATOM 1333 C CA . ALA A 1 177 ? -15.961 8.426 22.428 1.00 96.75 177 ALA A CA 1
ATOM 1334 C C . ALA A 1 177 ? -15.083 7.389 21.703 1.00 96.75 177 ALA A C 1
ATOM 1336 O O . ALA A 1 177 ? -15.079 7.338 20.467 1.00 96.75 177 ALA A O 1
ATOM 1337 N N . LEU A 1 178 ? -14.393 6.518 22.451 1.00 97.00 178 LEU A N 1
ATOM 1338 C CA . LEU A 1 178 ? -13.581 5.425 21.905 1.00 97.00 178 LEU A CA 1
ATOM 1339 C C . LEU A 1 178 ? -14.452 4.373 21.216 1.00 97.00 178 LEU A C 1
ATOM 1341 O O . LEU A 1 178 ? -14.110 3.929 20.118 1.00 97.00 178 LEU A O 1
ATOM 1345 N N . LYS A 1 179 ? -15.622 4.042 21.783 1.00 97.44 179 LYS A N 1
ATOM 1346 C CA . LYS A 1 179 ? -16.617 3.181 21.118 1.00 97.44 179 LYS A CA 1
ATOM 1347 C C . LYS A 1 179 ? -17.008 3.749 19.757 1.00 97.44 179 LYS A C 1
ATOM 1349 O O . LYS A 1 179 ? -16.964 3.035 18.753 1.00 97.44 179 LYS A O 1
ATOM 1354 N N . ALA A 1 180 ? -17.345 5.038 19.708 1.00 97.56 180 ALA A N 1
ATOM 1355 C CA . ALA A 1 180 ? -17.706 5.710 18.464 1.00 97.56 180 ALA A CA 1
ATOM 1356 C C . ALA A 1 180 ? -16.527 5.772 17.473 1.00 97.56 180 ALA A C 1
ATOM 1358 O O . ALA A 1 180 ? -16.716 5.611 16.266 1.00 97.56 180 ALA A O 1
ATOM 1359 N N . GLN A 1 181 ? -15.300 5.972 17.961 1.00 97.31 181 GLN A N 1
ATOM 1360 C CA . GLN A 1 181 ? -14.095 5.978 17.134 1.00 97.31 181 GLN A CA 1
ATOM 1361 C C . GLN A 1 181 ? -13.830 4.616 16.485 1.00 97.31 181 GLN A C 1
ATOM 1363 O O . GLN A 1 18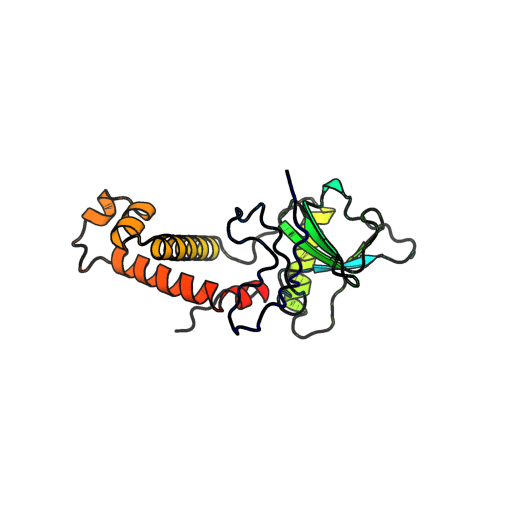1 ? -13.613 4.569 15.273 1.00 97.31 181 GLN A O 1
ATOM 1368 N N . VAL A 1 182 ? -13.896 3.518 17.243 1.00 98.00 182 VAL A N 1
ATOM 1369 C CA . VAL A 1 182 ? -13.706 2.160 16.704 1.00 98.00 182 VAL A CA 1
ATOM 1370 C C . VAL A 1 182 ? -14.838 1.783 15.747 1.00 98.00 182 VAL A C 1
ATOM 1372 O O . VAL A 1 182 ? -14.573 1.234 14.680 1.00 98.00 182 VAL A O 1
ATOM 1375 N N . ALA A 1 183 ? -16.088 2.155 16.043 1.00 97.69 183 ALA A N 1
ATOM 1376 C CA . ALA A 1 183 ? -17.202 1.945 15.115 1.00 97.69 183 ALA A CA 1
ATOM 1377 C C . ALA A 1 183 ? -16.971 2.649 13.762 1.00 97.69 183 ALA A C 1
ATOM 1379 O O . ALA A 1 183 ? -17.174 2.054 12.702 1.00 97.69 183 ALA A O 1
ATOM 1380 N N . ARG A 1 184 ? -16.469 3.894 13.777 1.00 97.38 184 ARG A N 1
ATOM 1381 C CA . ARG A 1 184 ? -16.093 4.620 12.551 1.00 97.38 184 ARG A CA 1
ATOM 1382 C C . ARG A 1 184 ? -14.919 3.976 11.817 1.00 97.38 184 ARG A C 1
ATOM 1384 O O . ARG A 1 184 ? -14.910 4.000 10.589 1.00 97.38 184 ARG A O 1
ATOM 1391 N N . LEU A 1 185 ? -13.940 3.418 12.532 1.00 97.62 185 LEU A N 1
ATOM 1392 C CA . LEU A 1 185 ? -12.843 2.663 11.919 1.00 97.62 185 LEU A CA 1
ATOM 1393 C C . LEU A 1 185 ? -13.356 1.400 11.225 1.00 97.62 185 LEU A C 1
ATOM 1395 O O . LEU A 1 185 ? -12.953 1.153 10.096 1.00 97.62 185 LEU A O 1
ATOM 1399 N N . ALA A 1 186 ? -14.298 0.670 11.829 1.00 97.12 186 ALA A N 1
ATOM 1400 C CA . ALA A 1 186 ? -14.902 -0.515 11.220 1.00 97.12 186 ALA A CA 1
ATOM 1401 C C . ALA A 1 186 ? -15.654 -0.176 9.920 1.00 97.12 186 ALA A C 1
ATOM 1403 O O . ALA A 1 186 ? -15.461 -0.829 8.895 1.00 97.12 186 ALA A O 1
ATOM 1404 N N . ALA A 1 187 ? -16.476 0.879 9.940 1.00 95.94 187 ALA A N 1
ATOM 1405 C CA . ALA A 1 187 ? -17.181 1.351 8.748 1.00 95.94 187 ALA A CA 1
ATOM 1406 C C . ALA A 1 187 ? -16.205 1.832 7.660 1.00 95.94 187 ALA A C 1
ATOM 1408 O O . ALA A 1 187 ? -16.383 1.545 6.477 1.00 95.94 187 ALA A O 1
ATOM 1409 N N . TYR A 1 188 ? -15.145 2.539 8.061 1.00 95.75 188 TYR A N 1
ATOM 1410 C CA . TYR A 1 188 ? -14.119 3.011 7.138 1.00 95.75 188 TYR A CA 1
ATOM 1411 C C . TYR A 1 188 ? -13.308 1.861 6.523 1.00 95.75 188 TYR A C 1
ATOM 1413 O O . TYR A 1 188 ? -13.077 1.880 5.318 1.00 95.75 188 TYR A O 1
ATOM 1421 N N . GLY A 1 189 ? -12.933 0.853 7.315 1.00 95.81 189 GLY A N 1
ATOM 1422 C CA . GLY A 1 189 ? -12.231 -0.344 6.850 1.00 95.81 189 GLY A CA 1
ATOM 1423 C C . GLY A 1 189 ? -13.060 -1.113 5.828 1.00 95.81 189 GLY A C 1
ATOM 1424 O O . GLY A 1 189 ? -12.566 -1.426 4.750 1.00 95.81 189 GLY A O 1
ATOM 1425 N N . ARG A 1 190 ? -14.356 -1.303 6.103 1.00 95.44 190 ARG A N 1
ATOM 1426 C CA . ARG A 1 190 ? -15.288 -1.929 5.156 1.00 95.44 190 ARG A CA 1
ATOM 1427 C C . ARG A 1 190 ? -15.345 -1.180 3.825 1.00 95.44 190 ARG A C 1
ATOM 1429 O O . ARG A 1 190 ? -15.164 -1.778 2.773 1.00 95.44 190 ARG A O 1
ATOM 1436 N N . ARG A 1 191 ? -15.506 0.147 3.872 1.00 93.88 191 ARG A N 1
ATOM 1437 C CA . ARG A 1 191 ? -15.518 0.982 2.663 1.00 93.88 191 ARG A CA 1
ATOM 1438 C C . ARG A 1 191 ? -14.213 0.876 1.874 1.00 93.88 191 ARG A C 1
ATOM 1440 O O . ARG A 1 191 ? -14.250 0.853 0.645 1.00 93.88 191 ARG A O 1
ATOM 1447 N N . LEU A 1 192 ? -13.070 0.851 2.565 1.00 93.25 192 LEU A N 1
ATOM 1448 C CA . LEU A 1 192 ? -11.760 0.663 1.940 1.00 93.25 192 LEU A CA 1
ATOM 1449 C C . LEU A 1 192 ? -11.687 -0.678 1.207 1.00 93.25 192 LEU A C 1
ATOM 1451 O O . LEU A 1 192 ? -11.346 -0.672 0.029 1.00 93.25 192 LEU A O 1
ATOM 1455 N N . ALA A 1 193 ? -12.057 -1.778 1.865 1.00 91.69 193 ALA A N 1
ATOM 1456 C CA . ALA A 1 193 ? -12.005 -3.122 1.293 1.00 91.69 193 ALA A CA 1
ATOM 1457 C C . ALA A 1 193 ? -12.967 -3.307 0.107 1.00 91.69 193 ALA A C 1
ATOM 1459 O O . ALA A 1 193 ? -12.598 -3.899 -0.900 1.00 91.69 193 ALA A O 1
ATOM 1460 N N . GLU A 1 194 ? -14.181 -2.758 0.184 1.00 90.50 194 GLU A N 1
ATOM 1461 C CA . GLU A 1 194 ? -15.195 -2.953 -0.859 1.00 90.50 194 GLU A CA 1
ATOM 1462 C C . GLU A 1 194 ? -14.889 -2.172 -2.144 1.00 90.50 194 GLU A C 1
ATOM 1464 O O . GLU A 1 194 ? -15.076 -2.688 -3.246 1.00 90.50 194 GLU A O 1
ATOM 1469 N N . ARG A 1 195 ? -14.463 -0.905 -2.030 1.00 87.81 195 ARG A N 1
ATOM 1470 C CA . ARG A 1 195 ? -14.226 -0.030 -3.200 1.00 87.81 195 ARG A CA 1
ATOM 1471 C C . ARG A 1 195 ? -13.129 1.010 -3.009 1.00 87.81 195 ARG A C 1
ATOM 1473 O O . ARG A 1 195 ? -12.516 1.422 -3.989 1.00 87.81 195 ARG A O 1
ATOM 1480 N N . GLY A 1 196 ? -12.890 1.460 -1.778 1.00 89.75 196 GLY A N 1
ATOM 1481 C CA . GLY A 1 196 ? -11.987 2.578 -1.494 1.00 89.75 196 GLY A CA 1
ATOM 1482 C C . GLY A 1 196 ? -10.520 2.303 -1.833 1.00 89.75 196 GLY A C 1
ATOM 1483 O O . GLY A 1 196 ? -9.782 3.247 -2.099 1.00 89.75 196 GLY A O 1
ATOM 1484 N N . TYR A 1 197 ? -10.098 1.038 -1.893 1.00 91.38 197 TYR A N 1
ATOM 1485 C CA . TYR A 1 197 ? -8.757 0.660 -2.342 1.00 91.38 197 TYR A CA 1
ATOM 1486 C C . TYR A 1 197 ? -8.469 1.118 -3.782 1.00 91.38 197 TYR A C 1
ATOM 1488 O O . TYR A 1 197 ? -7.332 1.444 -4.103 1.00 91.38 197 TYR A O 1
ATOM 1496 N N . ARG A 1 198 ? -9.492 1.236 -4.641 1.00 91.56 198 ARG A N 1
ATOM 1497 C CA . ARG A 1 198 ? -9.326 1.708 -6.026 1.00 91.56 198 ARG A CA 1
ATOM 1498 C C . ARG A 1 198 ? -8.882 3.165 -6.101 1.00 91.56 198 ARG A C 1
ATOM 1500 O O . ARG A 1 198 ? -8.157 3.531 -7.016 1.00 91.56 198 ARG A O 1
ATOM 1507 N N . ASP A 1 199 ? -9.272 3.993 -5.131 1.00 91.62 199 ASP A N 1
ATOM 1508 C CA . ASP A 1 199 ? -8.775 5.369 -5.061 1.00 91.62 199 ASP A CA 1
ATOM 1509 C C . ASP A 1 199 ? -7.279 5.398 -4.746 1.00 91.62 199 ASP A C 1
ATOM 1511 O O . ASP A 1 199 ? -6.553 6.160 -5.380 1.00 91.62 199 ASP A O 1
ATOM 1515 N N . LEU A 1 200 ? -6.809 4.513 -3.859 1.00 91.50 200 LEU A N 1
ATOM 1516 C CA . LEU A 1 200 ? -5.383 4.361 -3.557 1.00 91.50 200 LEU A CA 1
ATOM 1517 C C . LEU A 1 200 ? -4.592 3.944 -4.801 1.00 91.50 200 LEU A C 1
ATOM 1519 O O . LEU A 1 200 ? -3.570 4.551 -5.110 1.00 91.50 200 LEU A O 1
ATOM 1523 N N . LEU A 1 201 ? -5.101 2.960 -5.545 1.00 92.62 201 LEU A N 1
ATOM 1524 C CA . LEU A 1 201 ? -4.495 2.484 -6.794 1.00 92.62 201 LEU A CA 1
ATOM 1525 C C . LEU A 1 201 ? -4.494 3.549 -7.903 1.00 92.62 201 LEU A C 1
ATOM 1527 O O . LEU A 1 201 ? -3.621 3.543 -8.772 1.00 92.62 201 LEU A O 1
ATOM 1531 N N . ALA A 1 202 ? -5.432 4.495 -7.844 1.00 91.94 202 ALA A N 1
ATOM 1532 C CA . ALA A 1 202 ? -5.492 5.663 -8.716 1.00 91.94 202 ALA A CA 1
ATOM 1533 C C . ALA A 1 202 ? -4.639 6.851 -8.225 1.00 91.94 202 ALA A C 1
ATOM 1535 O O . ALA A 1 202 ? -4.666 7.910 -8.848 1.00 91.94 202 ALA A O 1
ATOM 1536 N N . GLY A 1 203 ? -3.910 6.713 -7.111 1.00 88.69 203 GLY A N 1
ATOM 1537 C CA . GLY A 1 203 ? -3.065 7.776 -6.553 1.00 88.69 203 GLY A CA 1
ATOM 1538 C C . GLY A 1 203 ? -3.855 8.871 -5.843 1.00 88.69 203 GLY A C 1
ATOM 1539 O O . GLY A 1 203 ? -3.354 9.970 -5.626 1.00 88.69 203 GLY A O 1
ATOM 1540 N N . ARG A 1 204 ? -5.110 8.592 -5.484 1.00 87.94 204 ARG A N 1
ATOM 1541 C CA . ARG A 1 204 ? -5.991 9.524 -4.788 1.00 87.94 204 ARG A CA 1
ATOM 1542 C C . ARG A 1 204 ? -6.073 9.145 -3.313 1.00 87.94 204 ARG A C 1
ATOM 1544 O O . ARG A 1 204 ? -6.194 7.964 -2.980 1.00 87.94 204 ARG A O 1
ATOM 1551 N N . PRO A 1 205 ? -6.074 10.125 -2.396 1.00 79.06 205 PRO A N 1
ATOM 1552 C CA . PRO A 1 205 ? -6.352 9.827 -1.004 1.00 79.06 205 PRO A CA 1
ATOM 1553 C C . PRO A 1 205 ? -7.766 9.232 -0.903 1.00 79.06 205 PRO A C 1
ATOM 1555 O O . PRO A 1 205 ? -8.688 9.736 -1.553 1.00 79.06 205 PRO A O 1
ATOM 1558 N N . PRO A 1 206 ? -7.972 8.187 -0.084 1.00 69.88 206 PRO A N 1
ATOM 1559 C CA . PRO A 1 206 ? -9.267 7.543 0.059 1.00 69.88 206 PRO A CA 1
ATOM 1560 C C . PRO A 1 206 ? -10.207 8.550 0.716 1.00 69.88 206 PRO A C 1
ATOM 1562 O O . PRO A 1 206 ? -10.153 8.814 1.923 1.00 69.88 206 PRO A O 1
ATOM 1565 N N . THR A 1 207 ? -11.025 9.199 -0.105 1.00 62.03 207 THR A N 1
ATOM 1566 C CA . THR A 1 207 ? -11.824 10.336 0.341 1.00 62.03 207 THR A CA 1
ATOM 1567 C C . THR A 1 207 ? -12.804 9.900 1.430 1.00 62.03 207 THR A C 1
ATOM 1569 O O . THR A 1 207 ? -13.429 8.836 1.379 1.00 62.03 207 THR A O 1
ATOM 1572 N N . ARG A 1 208 ? -12.966 10.739 2.462 1.00 48.84 208 ARG A N 1
ATOM 1573 C CA . ARG A 1 208 ? -14.214 10.776 3.233 1.00 48.84 208 ARG A CA 1
ATOM 1574 C C . ARG A 1 208 ? -15.256 11.388 2.299 1.00 48.84 208 ARG A C 1
ATOM 1576 O O . ARG A 1 208 ? -15.444 12.595 2.344 1.00 48.84 208 ARG A O 1
ATOM 1583 N N . ARG A 1 209 ? -15.917 10.603 1.451 1.00 43.94 209 ARG A N 1
ATOM 1584 C CA . ARG A 1 209 ? -17.247 11.048 1.029 1.00 43.94 209 ARG A CA 1
ATOM 1585 C C . ARG A 1 209 ? -18.172 10.891 2.236 1.00 43.94 209 ARG A C 1
ATOM 1587 O O . ARG A 1 209 ? -18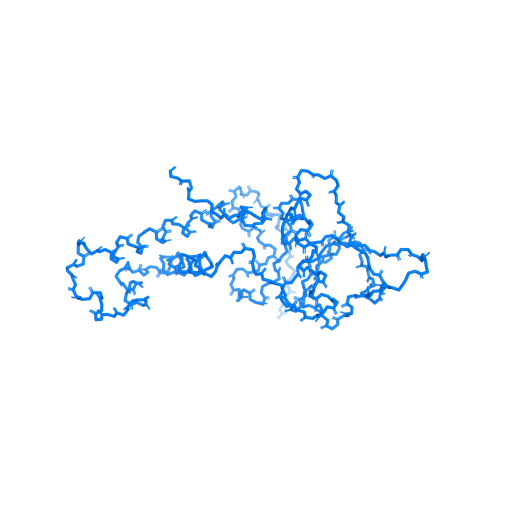.213 9.808 2.831 1.00 43.94 209 ARG A O 1
ATOM 1594 N N . GLN A 1 210 ? -18.667 12.049 2.680 1.00 36.25 210 GLN A N 1
ATOM 1595 C CA . GLN A 1 210 ? -19.761 12.218 3.633 1.00 36.25 210 GLN A CA 1
ATOM 1596 C C . GLN A 1 210 ? -21.041 11.653 3.026 1.00 36.25 210 GLN A C 1
ATOM 1598 O O . GLN A 1 210 ? -21.154 11.717 1.780 1.00 36.25 210 GLN A O 1
#

Mean predicted aligned error: 8.69 Å

Nearest PDB structures (foldseek):
  6xz5-assembly1_A  TM=6.872E-01  e=1.142E-04  Yersinia pseudotuberculosis YPIII

Organism: NCBI:txid320662

Sequence (210 aa):
MPPFRPCCVARPRRVLGGCDFPADPGLPAPDAPVFWNPAEAPAAVVLVAALPDTGLSAIGLSPDRIRHTHDAGDLVFLQLETGTLLAGAVRDPDQPIGFLLPTDRNWPARRDAMERALGTLVDGTHPPSPLTFQQLRRIQMALRTLDARAEGATLRRIAEAFFGPARVAAEPWATSALKAQVARLAAYGRRLAERGYRDLLAGRPPTRRQ

Solvent-accessible surface area (backbone atoms only — not comparable to full-atom values): 12500 Å² total; per-residue (Å²): 136,87,84,88,83,85,86,76,88,78,75,83,77,90,55,95,84,64,86,81,57,94,36,63,84,88,47,58,77,92,76,32,67,79,82,73,59,58,88,68,16,30,29,54,36,34,39,36,33,63,50,74,97,74,89,69,92,60,56,42,67,42,71,90,43,51,68,42,76,46,82,70,84,76,38,32,36,38,28,30,74,87,67,50,34,38,38,21,65,54,87,55,47,70,48,34,45,40,81,53,80,70,96,51,99,52,39,68,29,36,50,56,30,40,55,38,49,45,37,36,71,74,72,69,39,84,59,81,68,96,56,53,73,70,55,50,52,50,49,53,52,6,44,56,39,33,53,41,46,74,74,65,52,48,62,63,60,55,39,27,74,77,63,34,58,70,62,54,67,72,47,64,67,92,78,29,68,60,47,54,50,46,52,51,27,31,54,49,19,47,47,32,75,77,56,35,51,52,35,48,23,51,60,37,79,67,71,85,78,127

InterPro domains:
  IPR018754 T6SS, Transcription factor RovC-like, DNA binding domain [PF10074] (100-201)